Protein AF-A0A7W1A089-F1 (afdb_monomer_lite)

Structure (mmCIF, N/CA/C/O backbone):
data_AF-A0A7W1A089-F1
#
_entry.id   AF-A0A7W1A089-F1
#
loop_
_atom_site.group_PDB
_atom_site.id
_atom_site.type_symbol
_atom_site.label_atom_id
_atom_site.label_alt_id
_atom_site.label_comp_id
_atom_site.label_asym_id
_atom_site.label_entity_id
_atom_site.label_seq_id
_atom_site.pdbx_PDB_ins_code
_atom_site.Cartn_x
_atom_site.Cartn_y
_atom_site.Cartn_z
_atom_site.occupancy
_atom_site.B_iso_or_equiv
_atom_site.auth_seq_id
_atom_site.auth_comp_id
_atom_site.auth_asym_id
_atom_site.auth_atom_id
_atom_site.pdbx_PDB_model_num
ATOM 1 N N . MET A 1 1 ? 3.065 3.325 -24.960 1.00 77.75 1 MET A N 1
ATOM 2 C CA . MET A 1 1 ? 3.276 2.353 -23.872 1.00 77.75 1 MET A CA 1
ATOM 3 C C . MET A 1 1 ? 4.760 2.278 -23.601 1.00 77.75 1 MET A C 1
ATOM 5 O O . MET A 1 1 ? 5.518 2.164 -24.559 1.00 77.75 1 MET A O 1
ATOM 9 N N . LEU A 1 2 ? 5.165 2.398 -22.342 1.00 81.44 2 LEU A N 1
ATOM 10 C CA . LEU A 1 2 ? 6.562 2.288 -21.945 1.00 81.44 2 LEU A CA 1
ATOM 11 C C . LEU A 1 2 ? 7.062 0.857 -22.198 1.00 81.44 2 LEU A C 1
ATOM 13 O O . LEU A 1 2 ? 6.395 -0.095 -21.775 1.00 81.44 2 LEU A O 1
ATOM 17 N N . PRO A 1 3 ? 8.204 0.683 -22.883 1.00 86.06 3 PRO A N 1
ATOM 18 C CA . PRO A 1 3 ? 8.868 -0.607 -22.934 1.00 86.06 3 PRO A CA 1
ATOM 19 C C . PRO A 1 3 ? 9.377 -0.988 -21.539 1.00 86.06 3 PRO A C 1
ATOM 21 O O . PRO A 1 3 ? 9.636 -0.127 -20.694 1.00 86.06 3 PRO A O 1
ATOM 24 N N . ARG A 1 4 ? 9.524 -2.288 -21.298 1.00 87.56 4 ARG A N 1
ATOM 25 C CA . ARG A 1 4 ? 10.127 -2.830 -20.077 1.00 87.56 4 ARG A CA 1
ATOM 26 C C . ARG A 1 4 ? 11.535 -2.266 -19.888 1.00 87.56 4 ARG A C 1
ATOM 28 O O . ARG A 1 4 ? 12.337 -2.274 -20.825 1.00 87.56 4 ARG A O 1
ATOM 35 N N . ALA A 1 5 ? 11.826 -1.784 -18.681 1.00 86.00 5 ALA A N 1
ATOM 36 C CA . ALA A 1 5 ? 13.074 -1.085 -18.376 1.00 86.00 5 ALA A CA 1
ATOM 37 C C . ALA A 1 5 ? 14.306 -1.947 -18.684 1.00 86.00 5 ALA A C 1
ATOM 39 O O . ALA A 1 5 ? 15.274 -1.461 -19.249 1.00 86.00 5 ALA A O 1
ATOM 40 N N . GLU A 1 6 ? 14.238 -3.246 -18.408 1.00 87.50 6 GLU A N 1
ATOM 41 C CA . GLU A 1 6 ? 15.303 -4.205 -18.686 1.00 87.50 6 GLU A CA 1
ATOM 42 C C . GLU A 1 6 ? 15.625 -4.357 -20.177 1.00 87.50 6 GLU A C 1
ATOM 44 O O . GLU A 1 6 ? 16.780 -4.604 -20.510 1.00 87.50 6 GLU A O 1
ATOM 49 N N . LEU A 1 7 ? 14.648 -4.181 -21.078 1.00 90.81 7 LEU A N 1
ATOM 50 C CA . LEU A 1 7 ? 14.893 -4.232 -22.523 1.00 90.81 7 LEU A CA 1
ATOM 51 C C . LEU A 1 7 ? 15.639 -2.980 -22.987 1.00 90.81 7 LEU A C 1
ATOM 53 O O . LEU A 1 7 ? 16.539 -3.069 -23.819 1.00 90.81 7 LEU A O 1
ATOM 57 N N . ILE A 1 8 ? 15.299 -1.826 -22.407 1.00 88.81 8 ILE A N 1
ATOM 58 C CA . ILE A 1 8 ? 16.003 -0.567 -22.656 1.00 88.81 8 ILE A CA 1
ATOM 59 C C . ILE A 1 8 ? 17.417 -0.624 -22.082 1.00 88.81 8 ILE A C 1
ATOM 61 O O . ILE A 1 8 ? 18.366 -0.412 -22.826 1.00 88.81 8 ILE A O 1
ATOM 65 N N . THR A 1 9 ? 17.581 -1.027 -20.821 1.00 88.56 9 THR A N 1
ATOM 66 C CA . THR A 1 9 ? 18.899 -1.181 -20.190 1.00 88.56 9 THR A CA 1
ATOM 67 C C . THR A 1 9 ? 19.770 -2.213 -20.909 1.00 88.56 9 THR A C 1
ATOM 69 O O . THR A 1 9 ? 20.983 -2.037 -20.992 1.00 88.56 9 THR A O 1
ATOM 72 N N . ALA A 1 10 ? 19.190 -3.293 -21.445 1.00 91.00 10 ALA A N 1
ATOM 73 C CA . ALA A 1 10 ? 19.936 -4.257 -22.250 1.00 91.00 10 ALA A CA 1
ATOM 74 C C . ALA A 1 10 ? 20.460 -3.632 -23.550 1.00 91.00 10 ALA A C 1
ATOM 76 O O . ALA A 1 10 ? 21.609 -3.877 -23.913 1.00 91.00 10 ALA A O 1
ATOM 77 N N . LEU A 1 11 ? 19.647 -2.812 -24.224 1.00 91.50 11 LEU A N 1
ATOM 78 C CA . LEU A 1 11 ? 20.073 -2.088 -25.419 1.00 91.50 11 LEU A CA 1
ATOM 79 C C . LEU A 1 11 ? 21.121 -1.018 -25.092 1.00 91.50 11 LEU A C 1
ATOM 81 O O . LEU A 1 11 ? 22.144 -0.970 -25.764 1.00 91.50 11 LEU A O 1
ATOM 85 N N . GLU A 1 12 ? 20.907 -0.208 -24.053 1.00 89.94 12 GLU A N 1
ATOM 86 C CA . GLU A 1 12 ? 21.868 0.802 -23.584 1.00 89.94 12 GLU A CA 1
ATOM 87 C C . GLU A 1 12 ? 23.221 0.162 -23.271 1.00 89.94 12 GLU A C 1
ATOM 89 O O . GLU A 1 12 ? 24.232 0.570 -23.829 1.00 89.94 12 GLU A O 1
ATOM 94 N N . ARG A 1 13 ? 23.237 -0.921 -22.485 1.00 91.81 13 ARG A N 1
ATOM 95 C CA . ARG A 1 13 ? 24.468 -1.655 -22.162 1.00 91.81 13 ARG A CA 1
ATOM 96 C C . ARG A 1 13 ? 25.141 -2.244 -23.401 1.00 91.81 13 ARG A C 1
ATOM 98 O O . ARG A 1 13 ? 26.366 -2.241 -23.488 1.00 91.81 13 ARG A O 1
ATOM 105 N N . ALA A 1 14 ? 24.363 -2.784 -24.341 1.00 92.69 14 ALA A N 1
ATOM 106 C CA . ALA A 1 14 ? 24.911 -3.316 -25.585 1.00 92.69 14 ALA A CA 1
ATOM 107 C C . ALA A 1 14 ? 25.564 -2.211 -26.426 1.00 92.69 14 ALA A C 1
ATOM 109 O O . ALA A 1 14 ? 26.615 -2.451 -27.008 1.00 92.69 14 ALA A O 1
ATOM 110 N N . LEU A 1 15 ? 24.969 -1.013 -26.455 1.00 90.56 15 LEU A N 1
ATOM 111 C CA . LEU A 1 15 ? 25.503 0.160 -27.146 1.00 90.56 15 LEU A CA 1
ATOM 112 C C . LEU A 1 15 ? 26.731 0.753 -26.436 1.00 90.56 15 LEU A C 1
ATOM 114 O O . LEU A 1 15 ? 27.693 1.101 -27.109 1.00 90.56 15 LEU A O 1
ATOM 118 N N . GLU A 1 16 ? 26.742 0.819 -25.103 1.00 89.81 16 GLU A N 1
ATOM 119 C CA . GLU A 1 16 ? 27.900 1.270 -24.307 1.00 89.81 16 GLU A CA 1
ATOM 120 C C . GLU A 1 16 ? 29.131 0.374 -24.496 1.00 89.81 16 GLU A C 1
ATOM 122 O O . GLU A 1 16 ? 30.262 0.846 -24.413 1.00 89.81 16 GLU A O 1
ATOM 127 N N . ALA A 1 17 ? 28.923 -0.917 -24.766 1.00 90.56 17 ALA A N 1
ATOM 128 C CA . ALA A 1 17 ? 29.993 -1.875 -25.032 1.00 90.56 17 ALA A CA 1
ATOM 129 C C . ALA A 1 17 ? 30.535 -1.816 -26.476 1.00 90.56 17 ALA A C 1
ATOM 131 O O . ALA A 1 17 ? 31.441 -2.580 -26.820 1.00 90.56 17 ALA A O 1
ATOM 132 N N . VAL A 1 18 ? 29.978 -0.961 -27.342 1.00 90.75 18 VAL A N 1
ATOM 133 C CA . VAL A 1 18 ? 30.454 -0.805 -28.720 1.00 90.75 18 VAL A CA 1
ATOM 134 C C . VAL A 1 18 ? 31.737 0.018 -28.732 1.00 90.75 18 VAL A C 1
ATOM 136 O O . VAL A 1 18 ? 31.739 1.208 -28.435 1.00 90.75 18 VAL A O 1
ATOM 139 N N . GLU A 1 19 ? 32.824 -0.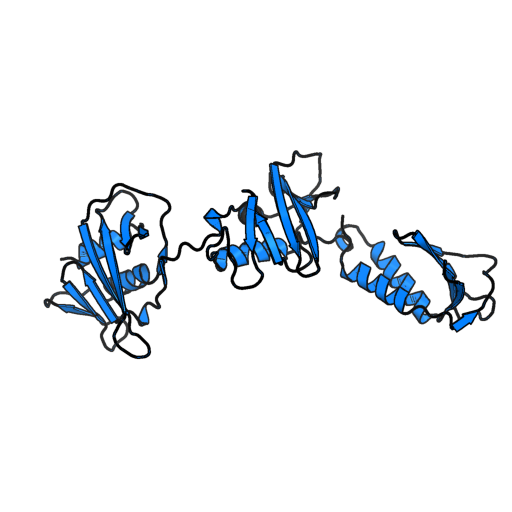613 -29.168 1.00 92.62 19 GLU A N 1
ATOM 140 C CA . GLU A 1 19 ? 34.119 0.032 -29.371 1.00 92.62 19 GLU A CA 1
ATOM 141 C C . GLU A 1 19 ? 34.566 -0.128 -30.827 1.00 92.62 19 GLU A C 1
ATOM 143 O O . GLU A 1 19 ? 34.587 -1.239 -31.370 1.00 92.62 19 GLU A O 1
ATOM 148 N N . ILE A 1 20 ? 34.944 0.987 -31.461 1.00 91.81 20 ILE A N 1
ATOM 149 C CA . ILE A 1 20 ? 35.557 0.967 -32.790 1.00 91.81 20 ILE A CA 1
ATOM 150 C C . ILE A 1 20 ? 36.998 0.473 -32.645 1.00 91.81 20 ILE A C 1
ATOM 152 O O . ILE A 1 20 ? 37.897 1.224 -32.277 1.00 91.81 20 ILE A O 1
ATOM 156 N N . VAL A 1 21 ? 37.227 -0.795 -32.981 1.00 95.12 21 VAL A N 1
ATOM 157 C CA . VAL A 1 21 ? 38.551 -1.435 -32.901 1.00 95.12 21 VAL A CA 1
ATOM 158 C C . VAL A 1 21 ? 39.427 -1.136 -34.122 1.00 95.12 21 VAL A C 1
ATOM 160 O O . VAL A 1 21 ? 40.636 -1.371 -34.105 1.00 95.12 21 VAL A O 1
ATOM 163 N N . ARG A 1 22 ? 38.827 -0.645 -35.215 1.00 92.19 22 ARG A N 1
ATOM 164 C CA . ARG A 1 22 ? 39.535 -0.263 -36.445 1.00 92.19 22 ARG A CA 1
ATOM 165 C C . ARG A 1 22 ? 38.719 0.746 -37.244 1.00 92.19 22 ARG A C 1
ATOM 167 O O . ARG A 1 22 ? 37.547 0.513 -37.492 1.00 92.19 22 ARG A O 1
ATOM 174 N N . LEU A 1 23 ? 39.328 1.826 -37.726 1.00 91.62 23 LEU A N 1
ATOM 175 C CA . LEU A 1 23 ? 38.651 2.746 -38.648 1.00 91.62 23 LEU A CA 1
ATOM 176 C C . LEU A 1 23 ? 38.469 2.091 -40.026 1.00 91.62 23 LEU A C 1
ATOM 178 O O . LEU A 1 23 ? 39.382 1.443 -40.538 1.00 91.62 23 LEU A O 1
ATOM 182 N N . SER A 1 24 ? 37.299 2.266 -40.639 1.00 89.88 24 SER A N 1
ATOM 183 C CA . SER A 1 24 ? 36.993 1.730 -41.970 1.00 89.88 24 SER A CA 1
ATOM 184 C C . SER A 1 24 ? 35.959 2.595 -42.677 1.00 89.88 24 SER A C 1
ATOM 186 O O . SER A 1 24 ? 35.070 3.159 -42.046 1.00 89.88 24 SER A O 1
ATOM 188 N N . ARG A 1 25 ? 36.044 2.643 -44.010 1.00 85.94 25 ARG A N 1
ATOM 189 C CA . ARG A 1 25 ? 34.999 3.231 -44.858 1.00 85.94 25 ARG A CA 1
ATOM 190 C C . ARG A 1 25 ? 33.715 2.389 -44.797 1.00 85.94 25 ARG A C 1
ATOM 192 O O . ARG A 1 25 ? 33.819 1.191 -44.505 1.00 85.94 25 ARG A O 1
ATOM 199 N N . PRO A 1 26 ? 32.546 2.991 -45.086 1.00 81.31 26 PRO A N 1
ATOM 200 C CA . PRO A 1 26 ? 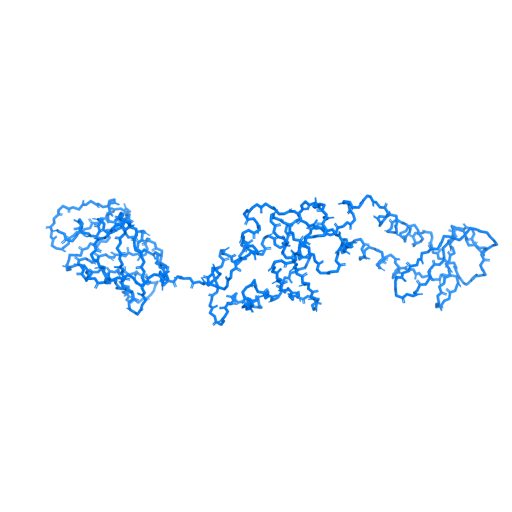31.285 2.266 -45.174 1.00 81.31 26 PRO A CA 1
ATOM 201 C C . PRO A 1 26 ? 31.337 1.133 -46.209 1.00 81.31 26 PRO A C 1
ATOM 203 O O . PRO A 1 26 ? 31.986 1.292 -47.251 1.00 81.31 26 PRO A O 1
ATOM 206 N N . PRO A 1 27 ? 30.676 -0.007 -45.938 1.00 82.19 27 PRO A N 1
ATOM 207 C CA . PRO A 1 27 ? 30.503 -1.061 -46.924 1.00 82.19 27 PRO A CA 1
ATOM 208 C C . PRO A 1 27 ? 29.609 -0.582 -48.082 1.00 82.19 27 PRO A C 1
ATOM 210 O O . PRO A 1 27 ? 28.757 0.284 -47.878 1.00 82.19 27 PRO A O 1
ATOM 213 N N . PRO A 1 28 ? 29.807 -1.123 -49.299 1.00 71.69 28 PRO A N 1
ATOM 214 C CA . PRO A 1 28 ? 29.035 -0.727 -50.474 1.00 71.69 28 PRO A CA 1
ATOM 215 C C . PRO A 1 28 ? 27.556 -1.136 -50.398 1.00 71.69 28 PRO A C 1
ATOM 217 O O . PRO A 1 28 ? 26.735 -0.405 -50.935 1.00 71.69 28 PRO A O 1
ATOM 220 N N . ASP A 1 29 ? 27.219 -2.226 -49.693 1.00 68.94 29 ASP A N 1
ATOM 221 C CA . ASP A 1 29 ? 25.854 -2.750 -49.547 1.00 68.94 29 ASP A CA 1
ATOM 222 C C . ASP A 1 29 ? 25.627 -3.362 -48.141 1.00 68.94 29 ASP A C 1
ATOM 224 O O . ASP A 1 29 ? 26.582 -3.775 -47.480 1.00 68.94 29 ASP A O 1
ATOM 228 N N . ASP A 1 30 ? 24.356 -3.428 -47.713 1.00 61.94 30 ASP A N 1
ATOM 229 C CA . ASP A 1 30 ? 23.816 -3.949 -46.434 1.00 61.94 30 ASP A CA 1
ATOM 230 C C . ASP A 1 30 ? 24.078 -3.132 -45.154 1.00 61.94 30 ASP A C 1
ATOM 232 O O . ASP A 1 30 ? 24.971 -3.412 -44.354 1.00 61.94 30 ASP A O 1
ATOM 236 N N . VAL A 1 31 ? 23.192 -2.162 -44.890 1.00 63.41 31 VAL A N 1
ATOM 237 C CA . VAL A 1 31 ? 23.183 -1.387 -43.642 1.00 63.41 31 VAL A CA 1
ATOM 238 C C . VAL A 1 31 ? 21.815 -1.474 -42.965 1.00 63.41 31 VAL A C 1
ATOM 240 O O . VAL A 1 31 ? 20.840 -0.864 -43.406 1.00 63.41 31 VAL A O 1
ATOM 243 N N . ALA A 1 32 ? 21.745 -2.187 -41.843 1.00 65.69 32 ALA A N 1
ATOM 244 C CA . ALA A 1 32 ? 20.618 -2.106 -40.927 1.00 65.69 32 ALA A CA 1
ATOM 245 C C . ALA A 1 32 ? 20.676 -0.767 -40.176 1.00 65.69 32 ALA A C 1
ATOM 247 O O . ALA A 1 32 ? 21.677 -0.438 -39.539 1.00 65.69 32 ALA A O 1
ATOM 248 N N . ALA A 1 33 ? 19.605 0.021 -40.248 1.00 67.44 33 ALA A N 1
ATOM 249 C CA . ALA A 1 33 ? 19.503 1.281 -39.521 1.00 67.44 33 ALA A CA 1
ATOM 250 C C . ALA A 1 33 ? 18.766 1.075 -38.192 1.00 67.44 33 ALA A C 1
ATOM 252 O O . ALA A 1 33 ? 17.588 0.718 -38.171 1.00 67.44 33 ALA A O 1
ATOM 253 N N . LEU A 1 34 ? 19.447 1.365 -37.087 1.00 64.19 34 LEU A N 1
ATOM 254 C CA . LEU A 1 34 ? 18.846 1.531 -35.773 1.00 64.19 34 LEU A CA 1
ATOM 255 C C . LEU A 1 34 ? 18.748 3.029 -35.479 1.00 64.19 34 LEU A C 1
ATOM 257 O O . LEU A 1 34 ? 19.747 3.747 -35.427 1.00 64.19 34 LEU A O 1
ATOM 261 N N . ARG A 1 35 ? 17.526 3.521 -35.280 1.00 64.25 35 ARG A N 1
ATOM 262 C CA . ARG A 1 35 ? 17.290 4.912 -34.891 1.00 64.25 35 ARG A CA 1
ATOM 263 C C . ARG A 1 35 ? 16.883 4.965 -33.429 1.00 64.25 35 ARG A C 1
ATOM 265 O O . ARG A 1 35 ? 15.839 4.427 -33.071 1.00 64.25 35 ARG A O 1
ATOM 272 N N . VAL A 1 36 ? 17.675 5.654 -32.614 1.00 61.34 36 VAL A N 1
ATOM 273 C CA . VAL A 1 36 ? 17.341 5.925 -31.213 1.00 61.34 36 VAL A CA 1
ATOM 274 C C . VAL A 1 36 ? 16.692 7.308 -31.136 1.00 61.34 36 VAL A C 1
ATOM 276 O O . VAL A 1 36 ? 17.114 8.256 -31.801 1.00 61.34 36 VAL A O 1
ATOM 279 N N . THR A 1 37 ? 15.619 7.439 -30.359 1.00 49.06 37 THR A N 1
ATOM 280 C CA . THR A 1 37 ? 14.743 8.627 -30.299 1.00 49.06 37 THR A CA 1
ATOM 281 C C . THR A 1 37 ? 15.448 9.914 -29.850 1.00 49.06 37 THR A C 1
ATOM 283 O O . THR A 1 37 ? 14.905 10.994 -30.057 1.00 49.06 37 THR A O 1
ATOM 286 N N . ALA A 1 38 ? 16.675 9.823 -29.325 1.00 52.84 38 ALA A N 1
ATOM 287 C CA . ALA A 1 38 ? 17.544 10.957 -29.000 1.00 52.84 38 ALA A CA 1
ATOM 288 C C . ALA A 1 38 ? 18.311 11.539 -30.211 1.00 52.84 38 ALA A C 1
ATOM 290 O O . ALA A 1 38 ? 19.143 12.422 -30.046 1.00 52.84 38 ALA A O 1
ATOM 291 N N . GLY A 1 39 ? 18.045 11.062 -31.433 1.00 56.19 39 GLY A N 1
ATOM 292 C CA . GLY A 1 39 ? 18.646 11.592 -32.663 1.00 56.19 39 GLY A CA 1
ATOM 293 C C . GLY A 1 39 ? 19.900 10.851 -33.126 1.00 56.19 39 GLY A C 1
ATOM 294 O O . GLY A 1 39 ? 20.241 10.957 -34.305 1.00 56.19 39 GLY A O 1
ATOM 295 N N . ALA A 1 40 ? 20.505 10.035 -32.259 1.00 65.50 40 ALA A N 1
ATOM 296 C CA . ALA A 1 40 ? 21.582 9.128 -32.631 1.00 65.50 40 ALA A CA 1
ATOM 297 C C . ALA A 1 40 ? 21.074 8.096 -33.653 1.00 65.50 40 ALA A C 1
ATOM 299 O O . ALA A 1 40 ? 20.101 7.361 -33.422 1.00 65.50 40 ALA A O 1
ATOM 300 N N . LYS A 1 41 ? 21.723 8.072 -34.817 1.00 74.69 41 LYS A N 1
ATOM 301 C CA . LYS A 1 41 ? 21.502 7.074 -35.862 1.00 74.69 41 LYS A CA 1
ATOM 302 C C . LYS A 1 41 ? 22.685 6.131 -35.845 1.00 74.69 41 LYS A C 1
ATOM 304 O O . LYS A 1 41 ? 23.805 6.559 -36.101 1.00 74.69 41 LYS A O 1
ATOM 309 N N . LEU A 1 42 ? 22.410 4.869 -35.554 1.00 80.94 42 LEU A N 1
ATOM 310 C CA . LEU A 1 42 ? 23.394 3.813 -35.650 1.00 80.94 42 LEU A CA 1
ATOM 311 C C . LEU A 1 42 ? 23.113 3.017 -36.920 1.00 80.94 42 LEU A C 1
ATOM 313 O O . LEU A 1 42 ? 22.018 2.495 -37.129 1.00 80.94 42 LEU A O 1
ATOM 317 N N . HIS A 1 43 ? 24.111 2.942 -37.775 1.00 86.88 43 HIS A N 1
ATOM 318 C CA . HIS A 1 43 ? 24.092 2.170 -39.001 1.00 86.88 43 HIS A CA 1
ATOM 319 C C . HIS A 1 43 ? 24.993 0.962 -38.793 1.00 86.88 43 HIS A C 1
ATOM 321 O O . HIS A 1 43 ? 26.148 1.123 -38.425 1.00 86.88 43 HIS A O 1
ATOM 327 N N . LEU A 1 44 ? 24.464 -0.241 -38.977 1.00 88.00 44 LEU A N 1
ATOM 328 C CA . LEU A 1 44 ? 25.163 -1.485 -38.684 1.00 88.00 44 LEU A CA 1
ATOM 329 C C . LEU A 1 44 ? 25.220 -2.361 -39.929 1.00 88.00 44 LEU A C 1
ATOM 331 O O . LEU A 1 44 ? 24.202 -2.565 -40.585 1.00 88.00 44 LEU A O 1
ATOM 335 N N . ALA A 1 45 ? 26.385 -2.933 -40.210 1.00 88.88 45 ALA A N 1
ATOM 336 C CA . ALA A 1 45 ? 26.563 -3.933 -41.256 1.00 88.88 45 ALA A CA 1
ATOM 337 C C . ALA A 1 45 ? 27.260 -5.171 -40.690 1.00 88.88 45 ALA A C 1
ATOM 339 O O . ALA A 1 45 ? 28.147 -5.074 -39.839 1.00 88.88 45 ALA A O 1
ATOM 340 N N . THR A 1 46 ? 26.876 -6.352 -41.173 1.00 88.94 46 THR A N 1
ATOM 341 C CA . THR A 1 46 ? 27.369 -7.637 -40.650 1.00 88.94 46 THR A CA 1
ATOM 342 C C . THR A 1 46 ? 28.857 -7.879 -40.896 1.00 88.94 46 THR A C 1
ATOM 344 O O . THR A 1 46 ? 29.439 -8.741 -40.241 1.00 88.94 46 THR A O 1
ATOM 347 N N . THR A 1 47 ? 29.461 -7.154 -41.837 1.00 89.81 47 THR A N 1
ATOM 348 C CA . THR A 1 47 ? 30.850 -7.336 -42.276 1.00 89.81 47 THR A CA 1
ATOM 349 C C . THR A 1 47 ? 31.553 -5.996 -42.427 1.00 89.81 47 THR A C 1
ATOM 351 O O . THR A 1 47 ? 31.003 -5.078 -43.039 1.00 89.81 47 THR A O 1
ATOM 354 N N . CYS A 1 48 ? 32.786 -5.893 -41.927 1.00 91.75 48 CYS A N 1
ATOM 355 C CA . CYS A 1 48 ? 33.624 -4.720 -42.129 1.00 91.75 48 CYS A CA 1
ATOM 356 C C . CYS A 1 48 ? 34.482 -4.834 -43.401 1.00 91.75 48 CYS A C 1
ATOM 358 O O . CYS A 1 48 ? 35.167 -5.842 -43.572 1.00 91.75 48 CYS A O 1
ATOM 360 N N . PRO A 1 49 ? 34.541 -3.803 -44.271 1.00 89.38 49 PRO A N 1
ATOM 361 C CA . PRO A 1 49 ? 35.358 -3.851 -45.490 1.00 89.38 49 PRO A CA 1
ATOM 362 C C . PRO A 1 49 ? 36.851 -4.092 -45.241 1.00 89.38 49 PRO A C 1
ATOM 364 O O . PRO A 1 49 ? 37.510 -4.768 -46.025 1.00 89.38 49 PRO A O 1
ATOM 367 N N . ALA A 1 50 ? 37.385 -3.541 -44.148 1.00 85.75 50 ALA A N 1
ATOM 368 C CA . ALA A 1 50 ? 38.790 -3.697 -43.776 1.00 85.75 50 ALA A CA 1
ATOM 369 C C . ALA A 1 50 ? 39.101 -5.039 -43.085 1.00 85.75 50 ALA A C 1
ATOM 371 O O . ALA A 1 50 ? 40.275 -5.366 -42.909 1.00 85.75 50 ALA A O 1
ATOM 372 N N . ASP A 1 51 ? 38.079 -5.776 -42.636 1.00 91.00 51 ASP A N 1
ATOM 373 C CA . ASP A 1 51 ? 38.220 -7.066 -41.958 1.00 91.00 51 ASP A CA 1
ATOM 374 C C . ASP A 1 51 ? 36.879 -7.827 -41.933 1.00 91.00 51 ASP A C 1
ATOM 376 O O . ASP A 1 51 ? 36.002 -7.496 -41.128 1.00 91.00 51 ASP A O 1
ATOM 380 N N . PRO A 1 52 ? 36.697 -8.862 -42.771 1.00 89.00 52 PRO A N 1
ATOM 381 C CA . PRO A 1 52 ? 35.445 -9.616 -42.825 1.00 89.00 52 PRO A CA 1
ATOM 382 C C . PRO A 1 52 ? 35.087 -10.357 -41.528 1.00 89.00 52 PRO A C 1
ATOM 384 O O . PRO A 1 52 ? 33.954 -10.813 -41.390 1.00 89.00 52 PRO A O 1
ATOM 387 N N . THR A 1 53 ? 36.026 -10.500 -40.583 1.00 92.75 53 THR A N 1
ATOM 388 C CA . THR A 1 53 ? 35.758 -11.111 -39.268 1.00 92.75 53 THR A CA 1
ATOM 389 C C . THR A 1 53 ? 35.106 -10.139 -38.279 1.00 92.75 53 THR A C 1
ATOM 391 O O . THR A 1 53 ? 34.567 -10.559 -37.252 1.00 92.75 53 THR A O 1
ATOM 394 N N . LEU A 1 54 ? 35.129 -8.841 -38.591 1.00 95.00 54 LEU A N 1
ATOM 395 C CA . LEU A 1 54 ? 34.518 -7.770 -37.815 1.00 95.00 54 LEU A CA 1
ATOM 396 C C . LEU A 1 54 ? 33.196 -7.333 -38.454 1.00 95.00 54 LEU A C 1
ATOM 398 O O . LEU A 1 54 ? 32.957 -7.541 -39.643 1.00 95.00 54 LEU A O 1
ATOM 402 N N . ALA A 1 55 ? 32.348 -6.684 -37.666 1.00 93.75 55 ALA A N 1
ATOM 403 C CA . ALA A 1 55 ? 31.170 -5.981 -38.164 1.00 93.75 55 ALA A CA 1
ATOM 404 C C . ALA A 1 55 ? 31.500 -4.498 -38.363 1.00 93.75 55 ALA A C 1
ATOM 406 O O . ALA A 1 55 ? 32.512 -4.021 -37.854 1.00 93.75 55 ALA A O 1
ATOM 407 N N . TRP A 1 56 ? 30.670 -3.760 -39.093 1.00 93.69 56 TRP A N 1
ATOM 408 C CA . TRP A 1 56 ? 30.858 -2.322 -39.294 1.00 93.69 56 TRP A CA 1
ATOM 409 C C . TRP A 1 56 ? 29.748 -1.516 -38.626 1.00 93.69 56 TRP A C 1
ATOM 411 O O . TRP A 1 56 ? 28.591 -1.943 -38.596 1.00 93.69 56 TRP A O 1
ATOM 421 N N . VAL A 1 57 ? 30.118 -0.351 -38.099 1.00 92.25 57 VAL A N 1
ATOM 422 C CA . VAL A 1 57 ? 29.217 0.630 -37.507 1.00 92.25 57 VAL A CA 1
ATOM 423 C C . VAL A 1 57 ? 29.482 2.014 -38.096 1.00 92.25 57 VAL A C 1
ATOM 425 O O . VAL A 1 57 ? 30.638 2.397 -38.283 1.00 92.25 57 VAL A O 1
ATOM 428 N N . ALA A 1 58 ? 28.417 2.773 -38.330 1.00 89.62 58 ALA A N 1
ATOM 4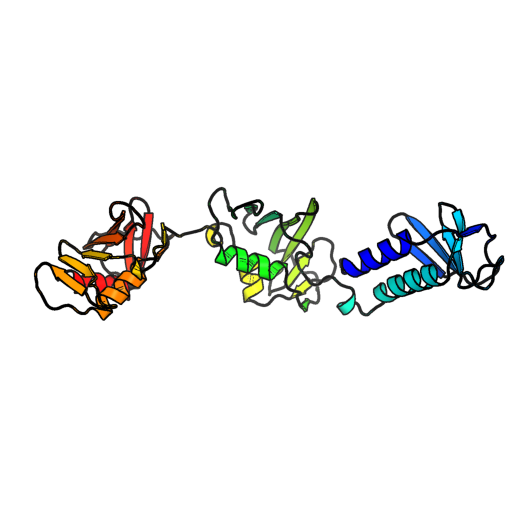29 C CA . ALA A 1 58 ? 28.462 4.221 -38.472 1.00 89.62 58 ALA A CA 1
ATOM 430 C C . ALA A 1 58 ? 27.571 4.884 -37.434 1.00 89.62 58 ALA A C 1
ATOM 432 O O . ALA A 1 58 ? 26.474 4.407 -37.119 1.00 89.62 58 ALA A O 1
ATOM 433 N N . SER A 1 59 ? 28.062 6.001 -36.923 1.00 86.25 59 SER A N 1
ATOM 434 C CA . SER A 1 59 ? 27.407 6.812 -35.909 1.00 86.25 59 SER A CA 1
ATOM 435 C C . SER A 1 59 ? 27.719 8.286 -36.147 1.00 86.25 59 SER A C 1
ATOM 437 O O . SER A 1 59 ? 28.507 8.649 -37.014 1.00 86.25 59 SER A O 1
ATOM 439 N N . ASP A 1 60 ? 27.112 9.159 -35.360 1.00 82.25 60 ASP A N 1
ATOM 440 C CA . ASP A 1 60 ? 27.423 10.587 -35.352 1.00 82.25 60 ASP A CA 1
ATOM 441 C C . ASP A 1 60 ? 28.819 10.913 -34.794 1.00 82.25 60 ASP A C 1
ATOM 443 O O . ASP A 1 60 ? 29.366 11.971 -35.107 1.00 82.25 60 ASP A O 1
ATOM 447 N N . ILE A 1 61 ? 29.411 10.011 -34.006 1.00 81.25 61 ILE A N 1
ATOM 448 C CA . ILE A 1 61 ? 30.746 10.175 -33.409 1.00 81.25 61 ILE A CA 1
ATOM 449 C C . ILE A 1 61 ? 31.873 9.526 -34.227 1.00 81.25 61 ILE A C 1
ATOM 451 O O . ILE A 1 61 ? 33.047 9.781 -33.954 1.00 81.25 61 ILE A O 1
ATOM 455 N N . GLY A 1 62 ? 31.542 8.713 -35.234 1.00 86.56 62 GLY A N 1
ATOM 456 C CA . GLY A 1 62 ? 32.513 8.095 -36.134 1.00 86.56 62 GLY A CA 1
ATOM 457 C C . GLY A 1 62 ? 32.079 6.747 -36.707 1.00 86.56 62 GLY A C 1
ATOM 458 O O . GLY A 1 62 ? 31.114 6.126 -36.249 1.00 86.56 62 GLY A O 1
ATOM 459 N N . ASP A 1 63 ? 32.861 6.293 -37.688 1.00 90.88 63 ASP A N 1
ATOM 460 C CA . ASP A 1 63 ? 32.611 5.079 -38.461 1.00 90.88 63 ASP A CA 1
ATOM 461 C C . ASP A 1 63 ? 33.798 4.116 -38.355 1.00 90.88 63 ASP A C 1
ATOM 463 O O . ASP A 1 63 ? 34.967 4.519 -38.410 1.00 90.88 63 ASP A O 1
ATOM 467 N N . GLY A 1 64 ? 33.520 2.819 -38.263 1.00 93.25 64 GLY A N 1
ATOM 468 C CA . GLY A 1 64 ? 34.574 1.815 -38.262 1.00 93.25 64 GLY A CA 1
ATOM 469 C C . GLY A 1 64 ? 34.104 0.393 -37.998 1.00 93.25 64 GLY A C 1
ATOM 470 O O . GLY A 1 64 ? 32.916 0.089 -37.974 1.00 93.25 64 GLY A O 1
ATOM 471 N N . CYS A 1 65 ? 35.066 -0.506 -37.844 1.00 94.81 65 CYS A N 1
ATOM 472 C CA . CYS A 1 65 ? 34.838 -1.892 -37.494 1.00 94.81 65 CYS A CA 1
ATOM 473 C C . CYS A 1 65 ? 34.672 -2.060 -35.981 1.00 94.81 65 CYS A C 1
ATOM 475 O O . CYS A 1 65 ? 35.435 -1.493 -35.196 1.00 94.81 65 CYS A O 1
ATOM 477 N N . ILE A 1 66 ? 33.745 -2.927 -35.596 1.00 95.50 66 ILE A N 1
ATOM 478 C CA . ILE A 1 66 ? 33.477 -3.357 -34.224 1.00 95.50 66 ILE A CA 1
ATOM 479 C C . ILE A 1 66 ? 33.591 -4.877 -34.140 1.00 95.50 66 ILE A C 1
ATOM 481 O O . ILE A 1 66 ? 33.504 -5.588 -35.147 1.00 95.50 66 ILE A O 1
ATOM 485 N N . THR A 1 67 ? 33.774 -5.402 -32.933 1.00 96.38 67 THR A N 1
ATOM 486 C CA . THR A 1 67 ? 33.822 -6.855 -32.743 1.00 96.38 67 THR A CA 1
ATOM 487 C C . THR A 1 67 ? 32.484 -7.503 -33.102 1.00 96.38 67 THR A C 1
ATOM 489 O O . THR A 1 67 ? 31.413 -6.914 -32.928 1.00 96.38 67 THR A O 1
ATOM 492 N N . ARG A 1 68 ? 32.529 -8.756 -33.572 1.00 93.56 68 ARG A N 1
ATOM 493 C CA . ARG A 1 68 ? 31.309 -9.505 -33.894 1.00 93.56 68 ARG A CA 1
ATOM 494 C C . ARG A 1 68 ? 30.405 -9.695 -32.674 1.00 93.56 68 ARG A C 1
ATOM 496 O O . ARG A 1 68 ? 29.193 -9.566 -32.790 1.00 93.56 68 ARG A O 1
ATOM 503 N N . ALA A 1 69 ? 31.002 -9.906 -31.502 1.00 94.31 69 ALA A N 1
ATOM 504 C CA . ALA A 1 69 ? 30.273 -10.023 -30.244 1.00 94.31 69 ALA A CA 1
ATOM 505 C C . ALA A 1 69 ? 29.480 -8.748 -29.900 1.00 94.31 69 ALA A C 1
ATOM 507 O O . ALA A 1 69 ? 28.320 -8.852 -29.506 1.00 94.31 69 ALA A O 1
ATOM 508 N N . ALA A 1 70 ? 30.065 -7.557 -30.090 1.00 94.12 70 ALA A N 1
ATOM 509 C CA . ALA A 1 70 ? 29.363 -6.290 -29.866 1.00 94.12 70 ALA A CA 1
ATOM 510 C C . ALA A 1 70 ? 28.191 -6.111 -30.847 1.00 94.12 70 ALA A C 1
ATOM 512 O O . ALA A 1 70 ? 27.087 -5.758 -30.435 1.00 94.12 70 ALA A O 1
ATOM 513 N N . PHE A 1 71 ? 28.399 -6.428 -32.130 1.00 93.00 71 PHE A N 1
ATOM 514 C CA . PHE A 1 71 ? 27.329 -6.413 -33.131 1.00 93.00 71 PHE A CA 1
ATOM 515 C C . PHE A 1 71 ? 26.181 -7.359 -32.759 1.00 93.00 71 PHE A C 1
ATOM 517 O O . PHE A 1 71 ? 25.026 -6.936 -32.706 1.00 93.00 71 PHE A O 1
ATOM 524 N N . ASP A 1 72 ? 26.488 -8.625 -32.460 1.00 93.31 72 ASP A N 1
ATOM 525 C CA . ASP A 1 72 ? 25.474 -9.628 -32.132 1.00 93.31 72 ASP A CA 1
ATOM 526 C C . ASP A 1 72 ? 24.700 -9.238 -30.854 1.00 93.31 72 ASP A C 1
ATOM 528 O O . ASP A 1 72 ? 23.484 -9.431 -30.797 1.00 93.31 72 ASP A O 1
ATOM 532 N N . ALA A 1 73 ? 25.360 -8.618 -29.865 1.00 93.88 73 ALA A N 1
ATOM 533 C CA . ALA A 1 73 ? 24.714 -8.101 -28.656 1.00 93.88 73 ALA A CA 1
ATOM 534 C C . ALA A 1 73 ? 23.718 -6.963 -28.952 1.00 93.88 73 ALA A C 1
ATOM 536 O O . ALA A 1 73 ? 22.586 -6.999 -28.461 1.00 93.88 73 ALA A O 1
ATOM 537 N N . VAL A 1 74 ? 24.097 -5.985 -29.787 1.00 91.94 74 VAL A N 1
ATOM 538 C CA . VAL A 1 74 ? 23.202 -4.883 -30.188 1.00 91.94 74 VAL A CA 1
ATOM 539 C C . VAL A 1 74 ? 22.011 -5.411 -30.988 1.00 91.94 74 VAL A C 1
ATOM 541 O O . VAL A 1 74 ? 20.869 -5.043 -30.706 1.00 91.94 74 VAL A O 1
ATOM 544 N N . ILE A 1 75 ? 22.242 -6.314 -31.947 1.00 91.25 75 ILE A N 1
ATOM 545 C CA . ILE A 1 75 ? 21.167 -6.923 -32.744 1.00 91.25 75 ILE A CA 1
ATOM 546 C C . ILE A 1 75 ? 20.224 -7.748 -31.865 1.00 91.25 75 ILE A C 1
ATOM 548 O O . ILE A 1 75 ? 19.007 -7.649 -32.025 1.00 91.25 75 ILE A O 1
ATOM 552 N N . ALA A 1 76 ? 20.748 -8.532 -30.920 1.00 91.88 76 ALA A N 1
ATOM 553 C CA . ALA A 1 76 ? 19.925 -9.303 -29.992 1.00 91.88 76 ALA A CA 1
ATOM 554 C C . ALA A 1 76 ? 19.035 -8.393 -29.128 1.00 91.88 76 ALA A C 1
ATOM 556 O O . ALA A 1 76 ? 17.832 -8.643 -29.020 1.00 91.88 76 ALA A O 1
ATOM 557 N N . ALA A 1 77 ? 19.589 -7.309 -28.574 1.00 91.62 77 ALA A N 1
ATOM 558 C CA . ALA A 1 77 ? 18.830 -6.340 -27.784 1.00 91.62 77 ALA A CA 1
ATOM 559 C C . ALA A 1 77 ? 17.768 -5.606 -28.625 1.00 91.62 77 ALA A C 1
ATOM 561 O O . ALA A 1 77 ? 16.615 -5.488 -28.208 1.00 91.62 77 ALA A O 1
ATOM 562 N N . ALA A 1 78 ? 18.112 -5.182 -29.846 1.00 89.25 78 ALA A N 1
ATOM 563 C CA . ALA A 1 78 ? 17.168 -4.545 -30.764 1.00 89.25 78 ALA A CA 1
ATOM 564 C C . ALA A 1 78 ? 16.041 -5.500 -31.196 1.00 89.25 78 ALA A C 1
ATOM 566 O O . ALA A 1 78 ? 14.880 -5.099 -31.264 1.00 89.25 78 ALA A O 1
ATOM 567 N N . LYS A 1 79 ? 16.356 -6.777 -31.443 1.00 89.75 79 LYS A N 1
ATOM 568 C CA . LYS A 1 79 ? 15.365 -7.806 -31.786 1.00 89.75 79 LYS A CA 1
ATOM 569 C C . LYS A 1 79 ? 14.409 -8.088 -30.626 1.00 89.75 79 LYS A C 1
ATOM 571 O O . LYS A 1 79 ? 13.227 -8.315 -30.869 1.00 89.75 79 LYS A O 1
ATOM 576 N N . ALA A 1 80 ? 14.876 -8.023 -29.379 1.00 89.94 80 ALA A N 1
ATOM 577 C CA . ALA A 1 80 ? 14.010 -8.181 -28.210 1.00 89.94 80 ALA A CA 1
ATOM 578 C C . ALA A 1 80 ? 12.919 -7.094 -28.132 1.00 89.94 80 ALA A C 1
ATOM 580 O O . ALA A 1 80 ? 11.814 -7.370 -27.676 1.00 89.94 80 ALA A O 1
ATOM 581 N N . LEU A 1 81 ? 13.180 -5.888 -28.650 1.00 88.75 81 LEU A N 1
ATOM 582 C CA . LEU A 1 81 ? 12.186 -4.809 -28.755 1.00 88.75 81 LEU A CA 1
ATOM 583 C C . LEU A 1 81 ? 11.180 -5.000 -29.905 1.00 88.75 81 LEU A C 1
ATOM 585 O O . LEU A 1 81 ? 10.203 -4.260 -29.984 1.00 88.75 81 LEU A O 1
ATOM 589 N N . GLN A 1 82 ? 11.400 -5.982 -30.784 1.00 88.12 82 GLN A N 1
ATOM 590 C CA . GLN A 1 82 ? 10.483 -6.356 -31.869 1.00 88.12 82 GLN A CA 1
ATOM 591 C C . GLN A 1 82 ? 9.589 -7.551 -31.502 1.00 88.12 82 GLN A C 1
ATOM 593 O O . GLN A 1 82 ? 8.803 -8.009 -32.333 1.00 88.12 82 GLN A O 1
ATOM 598 N N . ALA A 1 83 ? 9.712 -8.078 -30.279 1.00 89.12 83 ALA A N 1
ATOM 599 C CA . ALA A 1 83 ? 8.841 -9.132 -29.776 1.00 89.12 83 ALA A CA 1
ATOM 600 C C . ALA A 1 83 ? 7.372 -8.653 -29.689 1.00 89.12 83 ALA A C 1
ATOM 602 O O . ALA A 1 83 ? 7.105 -7.446 -29.749 1.00 89.12 83 ALA A O 1
ATOM 603 N N . PRO A 1 84 ? 6.393 -9.572 -29.558 1.00 88.81 84 PRO A N 1
ATOM 604 C CA . PRO A 1 84 ? 4.991 -9.203 -29.407 1.00 88.81 84 PRO A CA 1
ATOM 605 C C . PRO A 1 84 ? 4.778 -8.140 -28.326 1.00 88.81 84 PRO A C 1
ATOM 607 O O . PRO A 1 84 ? 5.415 -8.150 -27.275 1.00 88.81 84 PRO A O 1
ATOM 610 N N . VAL A 1 85 ? 3.824 -7.239 -28.566 1.00 83.44 85 VAL A N 1
ATOM 611 C CA . VAL A 1 85 ? 3.524 -6.084 -27.702 1.00 83.44 85 VAL A CA 1
ATOM 612 C C . VAL A 1 85 ? 3.354 -6.475 -26.222 1.00 83.44 85 VAL A C 1
ATOM 614 O O . VAL A 1 85 ? 3.829 -5.777 -25.328 1.00 83.44 85 VAL A O 1
ATOM 617 N N . SER A 1 86 ? 2.738 -7.625 -25.949 1.00 84.12 86 SER A N 1
ATOM 618 C CA . SER A 1 86 ? 2.551 -8.173 -24.599 1.00 84.12 86 SER A CA 1
ATOM 619 C C . SER A 1 86 ? 3.846 -8.526 -23.857 1.00 84.12 86 SER A C 1
ATOM 621 O O . SER A 1 86 ? 3.834 -8.608 -22.629 1.00 84.12 86 SER A O 1
ATOM 623 N N . GLU A 1 87 ? 4.940 -8.752 -24.581 1.00 86.00 87 GLU A N 1
ATOM 624 C CA . GLU A 1 87 ? 6.247 -9.142 -24.042 1.00 86.00 87 GLU A CA 1
ATOM 625 C C . GLU A 1 87 ? 7.165 -7.939 -23.813 1.00 86.00 87 GLU A C 1
ATOM 627 O O . GLU A 1 87 ? 7.985 -7.962 -22.891 1.00 86.00 87 GLU A O 1
ATOM 632 N N . ILE A 1 88 ? 6.990 -6.882 -24.613 1.00 90.19 88 ILE A N 1
ATOM 633 C CA . ILE A 1 88 ? 7.829 -5.677 -24.579 1.00 90.19 88 ILE A CA 1
ATOM 634 C C . ILE A 1 88 ? 7.272 -4.572 -23.684 1.00 90.19 88 ILE A C 1
ATOM 636 O O . ILE A 1 88 ? 8.040 -3.742 -23.207 1.00 90.19 88 ILE A O 1
ATOM 640 N N . ILE A 1 89 ? 5.958 -4.535 -23.453 1.00 90.50 89 ILE A N 1
ATOM 641 C CA . ILE A 1 89 ? 5.317 -3.483 -22.662 1.00 90.50 89 ILE A CA 1
ATOM 642 C C . ILE A 1 89 ? 5.553 -3.692 -21.166 1.00 90.50 89 ILE A C 1
ATOM 644 O O . ILE A 1 89 ? 5.354 -4.780 -20.624 1.00 90.50 89 ILE A O 1
ATOM 648 N N . GLU A 1 90 ? 5.874 -2.602 -20.472 1.00 92.94 90 GLU A N 1
ATOM 649 C CA . GLU A 1 90 ? 5.811 -2.538 -19.019 1.00 92.94 90 GLU A CA 1
ATOM 650 C C . GLU A 1 90 ? 4.350 -2.555 -18.551 1.00 92.94 90 GLU A C 1
ATOM 652 O O . GLU A 1 90 ? 3.604 -1.601 -18.790 1.00 92.94 90 GLU A O 1
ATOM 657 N N . ARG A 1 91 ? 3.948 -3.634 -17.874 1.00 94.25 91 ARG A N 1
ATOM 658 C CA . ARG A 1 91 ? 2.570 -3.857 -17.407 1.00 94.25 91 ARG A CA 1
ATOM 659 C C . ARG A 1 91 ? 2.346 -3.469 -15.946 1.00 94.25 91 ARG A C 1
ATOM 661 O O . ARG A 1 91 ? 1.217 -3.554 -15.472 1.00 94.25 91 ARG A O 1
ATOM 668 N N . ARG A 1 92 ? 3.390 -3.057 -15.227 1.00 95.31 92 ARG A N 1
ATOM 669 C CA . ARG A 1 92 ? 3.275 -2.466 -13.890 1.00 95.31 92 ARG A CA 1
ATOM 670 C C . ARG A 1 92 ? 2.837 -1.012 -14.006 1.00 95.31 92 ARG A C 1
ATOM 672 O O . ARG A 1 92 ? 3.297 -0.281 -14.888 1.00 95.31 92 ARG A O 1
ATOM 679 N N . LEU A 1 93 ? 1.981 -0.579 -13.083 1.00 95.31 93 LEU A N 1
ATOM 680 C CA . LEU A 1 93 ? 1.550 0.819 -13.009 1.00 95.31 93 LEU A CA 1
ATOM 681 C C . LEU A 1 93 ? 2.724 1.729 -12.627 1.00 95.31 93 LEU A C 1
ATOM 683 O O . LEU A 1 93 ? 2.903 2.785 -13.230 1.00 95.31 93 LEU A O 1
ATOM 687 N N . ALA A 1 94 ? 3.552 1.282 -11.676 1.00 94.81 94 ALA A N 1
ATOM 688 C CA . ALA A 1 94 ? 4.802 1.926 -11.293 1.00 94.81 94 ALA A CA 1
ATOM 689 C C . ALA A 1 94 ? 5.968 0.920 -11.419 1.00 94.81 94 ALA A C 1
ATOM 691 O O . ALA A 1 94 ? 6.149 0.075 -10.543 1.00 94.81 94 ALA A O 1
ATOM 692 N N . PRO A 1 95 ? 6.772 0.975 -12.498 1.00 90.69 95 PRO A N 1
ATOM 693 C CA . PRO A 1 95 ? 7.896 0.053 -12.702 1.00 90.69 95 PRO A CA 1
ATOM 694 C C . PRO A 1 95 ? 9.057 0.218 -11.714 1.00 90.69 95 PRO A C 1
ATOM 696 O O . PRO A 1 95 ? 9.906 -0.669 -11.612 1.00 90.69 95 PRO A O 1
ATOM 699 N N . PHE A 1 96 ? 9.092 1.336 -10.992 1.00 91.56 96 PHE A N 1
ATOM 700 C CA . PHE A 1 96 ? 10.091 1.648 -9.976 1.00 91.56 96 PHE A CA 1
ATOM 701 C C . PHE A 1 96 ? 9.408 1.961 -8.647 1.00 91.56 96 PHE A C 1
ATOM 703 O O . PHE A 1 96 ? 8.218 2.278 -8.609 1.00 91.56 96 PHE A O 1
ATOM 710 N N . GLU A 1 97 ? 10.172 1.903 -7.558 1.00 93.88 97 GLU A N 1
ATOM 711 C CA . GLU A 1 97 ? 9.657 2.187 -6.221 1.00 93.88 97 GLU A CA 1
ATOM 712 C C . GLU A 1 97 ? 9.162 3.639 -6.096 1.00 93.88 97 GLU A C 1
ATOM 714 O O . GLU A 1 97 ? 9.937 4.577 -6.331 1.00 93.88 97 GLU A O 1
ATOM 719 N N . PRO A 1 98 ? 7.901 3.849 -5.682 1.00 96.88 98 PRO A N 1
ATOM 720 C CA . PRO A 1 98 ? 7.394 5.174 -5.360 1.00 96.88 98 PRO A CA 1
ATOM 721 C C . PRO A 1 98 ? 8.107 5.779 -4.143 1.00 96.88 98 PRO A C 1
ATOM 723 O O . PRO A 1 98 ? 8.347 5.105 -3.143 1.00 96.88 98 PRO A O 1
ATOM 726 N N . SER A 1 99 ? 8.410 7.073 -4.209 1.00 96.88 99 SER A N 1
ATOM 727 C CA . SER A 1 99 ? 8.835 7.898 -3.070 1.00 96.88 99 SER A CA 1
ATOM 728 C C . SER A 1 99 ? 7.683 8.740 -2.513 1.00 96.88 99 SER A C 1
ATOM 730 O O . SER A 1 99 ? 7.642 9.020 -1.316 1.00 96.88 99 SER A O 1
ATOM 732 N N . LYS A 1 100 ? 6.725 9.120 -3.367 1.00 97.56 100 LYS A N 1
ATOM 733 C CA . LYS A 1 100 ? 5.543 9.910 -3.005 1.00 97.56 100 LYS A CA 1
ATOM 734 C C . LYS A 1 100 ? 4.389 9.605 -3.953 1.00 97.56 100 LYS A C 1
ATOM 736 O O . LYS A 1 100 ? 4.603 9.445 -5.153 1.00 97.56 100 LYS A O 1
ATOM 741 N N . ILE A 1 101 ? 3.167 9.564 -3.429 1.00 98.12 101 ILE A N 1
ATOM 742 C CA . ILE A 1 101 ? 1.946 9.337 -4.207 1.00 98.12 101 ILE A CA 1
ATOM 743 C C . ILE A 1 101 ? 0.943 10.453 -3.902 1.00 98.12 101 ILE A C 1
ATOM 745 O O . ILE A 1 101 ? 0.577 10.675 -2.751 1.00 98.12 101 ILE A O 1
ATOM 749 N N . THR A 1 102 ? 0.481 11.154 -4.933 1.00 97.88 102 THR A N 1
ATOM 750 C CA . THR A 1 102 ? -0.683 12.043 -4.872 1.00 97.88 102 THR A CA 1
ATOM 751 C C . THR A 1 102 ? -1.931 11.216 -5.153 1.00 97.88 102 THR A C 1
ATOM 753 O O . THR A 1 102 ? -2.089 10.703 -6.258 1.00 97.88 102 THR A O 1
ATOM 756 N N . LEU A 1 103 ? -2.784 11.071 -4.144 1.00 97.12 103 LEU A N 1
ATOM 757 C CA . LEU A 1 103 ? -3.979 10.232 -4.142 1.00 97.12 103 LEU A CA 1
ATOM 758 C C . LEU A 1 103 ? -5.119 10.843 -4.968 1.00 97.12 103 LEU A C 1
ATOM 760 O O . LEU A 1 103 ? -5.076 12.006 -5.366 1.00 97.12 103 LEU A O 1
ATOM 764 N N . ALA A 1 104 ? -6.173 10.050 -5.165 1.00 92.12 104 ALA A N 1
ATOM 765 C CA . ALA A 1 104 ? -7.388 10.425 -5.887 1.00 92.12 104 ALA A CA 1
ATOM 766 C C . ALA A 1 104 ? -8.070 11.701 -5.357 1.00 92.12 104 ALA A C 1
ATOM 768 O O . ALA A 1 104 ? -8.663 12.456 -6.124 1.00 92.12 104 ALA A O 1
ATOM 769 N N . ASP A 1 105 ? -7.979 11.946 -4.048 1.00 94.38 105 ASP A N 1
ATOM 770 C CA . ASP A 1 105 ? -8.520 13.132 -3.374 1.00 94.38 105 ASP A CA 1
ATOM 771 C C . ASP A 1 105 ? -7.523 14.308 -3.319 1.00 94.38 105 ASP A C 1
ATOM 773 O O . ASP A 1 105 ? -7.768 15.305 -2.641 1.00 94.38 105 ASP A O 1
ATOM 777 N N . GLY A 1 106 ? -6.391 14.196 -4.020 1.00 94.62 106 GLY A N 1
ATOM 778 C CA . GLY A 1 106 ? -5.325 15.194 -4.067 1.00 94.62 106 GLY A CA 1
ATOM 779 C C . GLY A 1 106 ? -4.392 15.183 -2.855 1.00 94.62 106 GLY A C 1
ATOM 780 O O . GLY A 1 106 ? -3.390 15.902 -2.850 1.00 94.62 106 GLY A O 1
ATOM 781 N N . ALA A 1 107 ? -4.669 14.372 -1.831 1.00 96.19 107 ALA A N 1
ATOM 782 C CA . ALA A 1 107 ? -3.792 14.274 -0.678 1.00 96.19 107 ALA A CA 1
ATOM 783 C C . ALA A 1 107 ? -2.472 13.578 -1.031 1.00 96.19 107 ALA A C 1
ATOM 785 O O . ALA A 1 107 ? -2.384 12.772 -1.954 1.00 96.19 107 ALA A O 1
ATOM 786 N N . SER A 1 108 ? -1.424 13.880 -0.269 1.00 96.81 108 SER A N 1
ATOM 787 C CA . SER A 1 108 ? -0.106 13.284 -0.466 1.00 96.81 108 SER A CA 1
ATOM 788 C C . SER A 1 108 ? 0.151 12.171 0.542 1.00 96.81 108 SER A C 1
ATOM 790 O O . SER A 1 108 ? 0.074 12.411 1.749 1.00 96.81 108 SER A O 1
ATOM 792 N N . LEU A 1 109 ? 0.544 11.005 0.034 1.00 97.75 109 LEU A N 1
ATOM 793 C CA . LEU A 1 109 ? 1.196 9.921 0.760 1.00 97.75 109 LEU A CA 1
ATOM 794 C C . LEU A 1 109 ? 2.711 10.015 0.528 1.00 97.75 109 LEU A C 1
ATOM 796 O O . LEU A 1 109 ? 3.183 9.845 -0.596 1.00 97.75 109 LEU A O 1
ATOM 800 N N . ASP A 1 110 ? 3.467 10.319 1.576 1.00 97.38 110 ASP A N 1
ATOM 801 C CA . ASP A 1 110 ? 4.934 10.344 1.566 1.00 97.38 110 ASP A CA 1
ATOM 802 C C . ASP A 1 110 ? 5.472 9.002 2.082 1.00 97.38 110 ASP A C 1
ATOM 804 O O . ASP A 1 110 ? 5.014 8.511 3.115 1.00 97.38 110 ASP A O 1
ATOM 808 N N . LEU A 1 111 ? 6.415 8.405 1.346 1.00 96.62 111 LEU A N 1
ATOM 809 C CA . LEU A 1 111 ? 6.987 7.080 1.599 1.00 96.62 111 LEU A CA 1
ATOM 810 C C . LEU A 1 111 ? 8.486 7.128 1.946 1.00 96.62 111 LEU A C 1
ATOM 812 O O . LEU A 1 111 ? 9.126 6.082 2.029 1.00 96.62 111 LEU A O 1
ATOM 816 N N . ALA A 1 112 ? 9.082 8.312 2.126 1.00 89.12 112 ALA A N 1
ATOM 817 C CA . ALA A 1 112 ? 10.531 8.453 2.303 1.00 89.12 112 ALA A CA 1
ATOM 818 C C . ALA A 1 112 ? 11.067 7.832 3.610 1.00 89.12 112 ALA A C 1
ATOM 820 O O . ALA A 1 112 ? 12.252 7.507 3.702 1.00 89.12 112 ALA A O 1
ATOM 821 N N . ARG A 1 113 ? 10.215 7.695 4.633 1.00 87.06 113 ARG A N 1
ATOM 822 C CA . ARG A 1 113 ? 10.541 7.092 5.938 1.00 87.06 113 ARG A CA 1
ATOM 823 C C . ARG A 1 113 ? 9.402 6.167 6.375 1.00 87.06 113 ARG A C 1
ATOM 825 O O . ARG A 1 113 ? 9.084 5.213 5.676 1.00 87.06 113 ARG A O 1
ATOM 832 N N . SER A 1 114 ? 8.763 6.462 7.506 1.00 91.81 114 SER A N 1
ATOM 833 C CA . SER A 1 114 ? 7.477 5.874 7.866 1.00 91.81 114 SER A CA 1
ATOM 834 C C . SER A 1 114 ? 6.388 6.511 7.003 1.00 91.81 114 SER A C 1
ATOM 836 O O . SER A 1 114 ? 6.331 7.744 6.967 1.00 91.81 114 SER A O 1
ATOM 838 N N . PRO A 1 115 ? 5.537 5.722 6.323 1.00 95.88 115 PRO A N 1
ATOM 839 C CA . PRO A 1 115 ? 4.479 6.261 5.485 1.00 95.88 115 PRO A CA 1
ATOM 840 C C . PRO A 1 115 ? 3.586 7.250 6.238 1.00 95.88 115 PRO A C 1
ATOM 842 O O . PRO A 1 115 ? 3.052 6.932 7.304 1.00 95.88 115 PRO A O 1
ATOM 845 N N . VAL A 1 116 ? 3.415 8.448 5.678 1.00 96.75 116 VAL A N 1
ATOM 846 C CA . VAL A 1 116 ? 2.527 9.479 6.230 1.00 96.75 116 VAL A CA 1
ATOM 847 C C . VAL A 1 116 ? 1.577 10.006 5.169 1.00 96.75 116 VAL A C 1
ATOM 849 O O . VAL A 1 116 ? 1.969 10.258 4.032 1.00 96.75 116 VAL A O 1
ATOM 852 N N . VAL A 1 117 ? 0.322 10.220 5.552 1.00 96.12 117 VAL A N 1
ATOM 853 C CA . VAL A 1 117 ? -0.717 10.782 4.693 1.00 96.12 117 VAL A CA 1
ATOM 854 C C . VAL A 1 117 ? -1.343 11.997 5.363 1.00 96.12 117 VAL A C 1
ATOM 856 O O . VAL A 1 117 ? -1.755 11.951 6.522 1.00 96.12 117 VAL A O 1
ATOM 859 N N . GLY A 1 118 ? -1.342 13.135 4.664 1.00 87.19 118 GLY A N 1
ATOM 860 C CA . GLY A 1 118 ? -1.825 14.400 5.236 1.00 87.19 118 GLY A CA 1
ATOM 861 C C . GLY A 1 118 ? -1.114 14.801 6.541 1.00 87.19 118 GLY A C 1
ATOM 862 O O . GLY A 1 118 ? -1.743 15.358 7.438 1.00 87.19 118 GLY A O 1
ATOM 863 N N . GLY A 1 119 ? 0.176 14.465 6.677 1.00 86.75 119 GLY A N 1
ATOM 864 C CA . GLY A 1 119 ? 0.991 14.762 7.863 1.00 86.75 119 GLY A CA 1
ATOM 865 C C . GLY A 1 119 ? 0.770 13.838 9.067 1.00 86.75 119 GLY A C 1
ATOM 866 O O . GLY A 1 119 ? 1.320 14.100 10.133 1.00 86.75 119 GLY A O 1
ATOM 867 N N . LYS A 1 120 ? -0.020 12.767 8.926 1.00 89.69 120 LYS A N 1
ATOM 868 C CA . LYS A 1 120 ? -0.270 11.769 9.979 1.00 89.69 120 LYS A CA 1
ATOM 869 C C . LYS A 1 120 ? 0.253 10.396 9.557 1.00 89.69 120 LYS A C 1
ATOM 871 O O . LYS A 1 120 ? 0.328 10.154 8.354 1.00 89.69 120 LYS A O 1
ATOM 876 N N . PRO A 1 121 ? 0.584 9.495 10.499 1.00 93.75 121 PRO A N 1
ATOM 877 C CA . PRO A 1 121 ? 0.923 8.114 10.165 1.00 93.75 121 PRO A CA 1
ATOM 878 C C . PRO A 1 121 ? -0.147 7.470 9.276 1.00 93.75 121 PRO A C 1
ATOM 880 O O . PRO A 1 121 ? -1.347 7.659 9.496 1.00 93.75 121 PRO A O 1
ATOM 883 N N . ALA A 1 122 ? 0.291 6.747 8.251 1.00 95.38 122 ALA A N 1
ATOM 884 C CA . ALA A 1 122 ? -0.579 5.951 7.397 1.00 95.38 122 ALA A CA 1
ATOM 885 C C . ALA A 1 122 ? -0.664 4.502 7.911 1.00 95.38 122 ALA A C 1
ATOM 887 O O . ALA A 1 122 ? 0.281 4.002 8.520 1.00 95.38 122 ALA A O 1
ATOM 888 N N . ASP A 1 123 ? -1.790 3.831 7.660 1.00 93.25 123 ASP A N 1
ATOM 889 C CA . ASP A 1 123 ? -1.990 2.421 7.994 1.00 93.25 123 ASP A CA 1
ATOM 890 C C . ASP A 1 123 ? -1.010 1.573 7.159 1.00 93.25 123 ASP A C 1
ATOM 892 O O . ASP A 1 123 ? -1.103 1.561 5.924 1.00 93.25 123 ASP A O 1
ATOM 896 N N . PRO A 1 124 ? -0.069 0.851 7.795 1.00 91.94 124 PRO A N 1
ATOM 897 C CA . PRO A 1 124 ? 0.969 0.116 7.081 1.00 91.94 124 PRO A CA 1
ATOM 898 C C . PRO A 1 124 ? 0.403 -1.002 6.200 1.00 91.94 124 PRO A C 1
ATOM 900 O O . PRO A 1 124 ? 0.968 -1.285 5.145 1.00 91.94 124 PRO A O 1
ATOM 903 N N . THR A 1 125 ? -0.725 -1.607 6.585 1.00 92.00 125 THR A N 1
ATOM 904 C CA . THR A 1 125 ? -1.377 -2.661 5.794 1.00 92.00 125 THR A CA 1
ATOM 905 C C . THR A 1 125 ? -2.009 -2.057 4.547 1.00 92.00 125 THR A C 1
ATOM 907 O O . THR A 1 125 ? -1.781 -2.538 3.439 1.00 92.00 125 THR A O 1
ATOM 910 N N . ALA A 1 126 ? -2.741 -0.951 4.704 1.00 94.31 126 ALA A N 1
ATOM 911 C CA . ALA A 1 126 ? -3.385 -0.279 3.579 1.00 94.31 126 ALA A CA 1
ATOM 912 C C . ALA A 1 126 ? -2.360 0.300 2.586 1.00 94.31 126 ALA A C 1
ATOM 914 O O . ALA A 1 126 ? -2.578 0.247 1.373 1.00 94.31 126 ALA A O 1
ATOM 915 N N . VAL A 1 127 ? -1.230 0.816 3.086 1.00 96.69 127 VAL A N 1
ATOM 916 C CA . VAL A 1 127 ? -0.107 1.274 2.254 1.00 96.69 127 VAL A CA 1
ATOM 917 C C . VAL A 1 127 ? 0.557 0.102 1.530 1.00 96.69 127 VAL A C 1
ATOM 919 O O . VAL A 1 127 ? 0.808 0.208 0.331 1.00 96.69 127 VAL A O 1
ATOM 922 N N . ALA A 1 128 ? 0.808 -1.023 2.207 1.00 95.75 128 ALA A N 1
ATOM 923 C CA . ALA A 1 128 ? 1.389 -2.208 1.576 1.00 95.75 128 ALA A CA 1
ATOM 924 C C . ALA A 1 128 ? 0.498 -2.761 0.451 1.00 95.75 128 ALA A C 1
ATOM 926 O O . ALA A 1 128 ? 1.004 -3.081 -0.624 1.00 95.75 128 ALA A O 1
ATOM 927 N N . GLU A 1 129 ? -0.823 -2.807 0.654 1.00 96.38 129 GLU A N 1
ATOM 928 C CA . GLU A 1 129 ? -1.788 -3.187 -0.387 1.00 96.38 129 GLU A CA 1
ATOM 929 C C . GLU A 1 129 ? -1.712 -2.262 -1.608 1.00 96.38 129 GLU A C 1
ATOM 931 O O . GLU A 1 129 ? -1.654 -2.738 -2.743 1.00 96.38 129 GLU A O 1
ATOM 936 N N . LEU A 1 130 ? -1.672 -0.942 -1.392 1.00 97.50 130 LEU A N 1
ATOM 937 C CA . LEU A 1 130 ? -1.537 0.033 -2.476 1.00 97.50 130 LEU A CA 1
ATOM 938 C C . LEU A 1 130 ? -0.227 -0.169 -3.250 1.00 97.50 130 LEU A C 1
ATOM 940 O O . LEU A 1 130 ? -0.234 -0.210 -4.481 1.00 97.50 130 LEU A O 1
ATOM 944 N N . LEU A 1 131 ? 0.897 -0.323 -2.545 1.00 97.31 131 LEU A N 1
ATOM 945 C CA . LEU A 1 131 ? 2.203 -0.530 -3.174 1.00 97.31 131 LEU A CA 1
ATOM 946 C C . LEU A 1 131 ? 2.262 -1.849 -3.956 1.00 97.31 131 LEU A C 1
ATOM 948 O O . LEU A 1 131 ? 2.833 -1.883 -5.047 1.00 97.31 131 LEU A O 1
ATOM 952 N N . ALA A 1 132 ? 1.625 -2.908 -3.453 1.00 96.62 132 ALA A N 1
ATOM 953 C CA . ALA A 1 132 ? 1.517 -4.178 -4.162 1.00 96.62 132 ALA A CA 1
ATOM 954 C C . ALA A 1 132 ? 0.750 -4.027 -5.487 1.00 96.62 132 ALA A C 1
ATOM 956 O O . ALA A 1 132 ? 1.199 -4.532 -6.514 1.00 96.62 132 ALA A O 1
ATOM 957 N N . VAL A 1 133 ? -0.357 -3.275 -5.501 1.00 97.12 133 VAL A N 1
ATOM 958 C CA . VAL A 1 133 ? -1.110 -2.986 -6.736 1.00 97.12 133 VAL A CA 1
ATOM 959 C C . VAL A 1 133 ? -0.253 -2.251 -7.765 1.00 97.12 133 VAL A C 1
ATOM 961 O O . VAL A 1 133 ? -0.334 -2.548 -8.955 1.00 97.12 133 VAL A O 1
ATOM 964 N N . LEU A 1 134 ? 0.583 -1.310 -7.325 1.00 97.31 134 LEU A N 1
ATOM 965 C CA . LEU A 1 134 ? 1.442 -0.546 -8.228 1.00 97.31 134 LEU A CA 1
ATOM 966 C C . LEU A 1 134 ? 2.559 -1.391 -8.858 1.00 97.31 134 LEU A C 1
ATOM 968 O O . LEU A 1 134 ? 2.935 -1.143 -10.007 1.00 97.31 134 LEU A O 1
ATOM 972 N N . ALA A 1 135 ? 3.071 -2.372 -8.112 1.00 95.50 135 ALA A N 1
ATOM 973 C CA . ALA A 1 135 ? 4.230 -3.177 -8.485 1.00 95.50 135 ALA A CA 1
ATOM 974 C C . ALA A 1 135 ? 3.892 -4.451 -9.279 1.00 95.50 135 ALA A C 1
ATOM 976 O O . ALA A 1 135 ? 4.779 -5.010 -9.927 1.00 95.50 135 ALA A O 1
ATOM 977 N N . VAL A 1 136 ? 2.647 -4.935 -9.237 1.00 93.81 136 VAL A N 1
ATOM 978 C CA . VAL A 1 136 ? 2.247 -6.175 -9.921 1.00 93.81 136 VAL A CA 1
ATOM 979 C C . VAL A 1 136 ? 1.889 -5.903 -11.392 1.00 93.81 136 VAL A C 1
ATOM 981 O O . VAL A 1 136 ? 1.175 -4.942 -11.685 1.00 93.81 136 VAL A O 1
ATOM 984 N N . PRO A 1 137 ? 2.350 -6.741 -12.343 1.00 93.81 137 PRO A N 1
ATOM 985 C CA . PRO A 1 137 ? 1.928 -6.653 -13.737 1.00 93.81 137 PRO A CA 1
ATOM 986 C C . PRO A 1 137 ? 0.416 -6.846 -13.899 1.00 93.81 137 PRO A C 1
ATOM 988 O O . PRO A 1 137 ? -0.139 -7.853 -13.463 1.00 93.81 137 PRO A O 1
ATOM 991 N N . ALA A 1 138 ? -0.235 -5.915 -14.588 1.00 94.12 138 ALA A N 1
ATOM 992 C CA . ALA A 1 138 ? -1.650 -5.992 -14.921 1.00 94.12 138 ALA A CA 1
ATOM 993 C C . ALA A 1 138 ? -1.901 -6.674 -16.281 1.00 94.12 138 ALA A C 1
ATOM 995 O O . ALA A 1 138 ? -0.982 -6.955 -17.065 1.00 94.12 138 ALA A O 1
ATOM 996 N N . GLU A 1 139 ? -3.172 -6.943 -16.572 1.00 93.81 139 GLU A N 1
ATOM 997 C CA . GLU A 1 139 ? -3.609 -7.373 -17.900 1.00 93.81 139 GLU A CA 1
ATOM 998 C C . GLU A 1 139 ? -3.705 -6.174 -18.846 1.00 93.81 139 GLU A C 1
ATOM 1000 O O . GLU A 1 139 ? -3.967 -5.048 -18.422 1.00 93.81 139 GLU A O 1
ATOM 1005 N N . LEU A 1 140 ? -3.520 -6.405 -20.146 1.00 91.69 140 LEU A N 1
ATOM 1006 C CA . LEU A 1 140 ? -3.776 -5.372 -21.145 1.00 91.69 140 LEU A CA 1
ATOM 1007 C C . LEU A 1 140 ? -5.290 -5.193 -21.312 1.00 91.69 140 LEU A C 1
ATOM 1009 O O . LEU A 1 140 ? -6.017 -6.152 -21.563 1.00 91.69 140 LEU A O 1
ATOM 1013 N N . GLY A 1 141 ? -5.759 -3.957 -21.183 1.00 88.19 141 GLY A N 1
ATOM 1014 C CA . GLY A 1 141 ? -7.123 -3.555 -21.504 1.00 88.19 141 GLY A CA 1
ATOM 1015 C C . GLY A 1 141 ? -7.185 -2.863 -22.866 1.00 88.19 141 GLY A C 1
ATOM 1016 O O . GLY A 1 141 ? -6.252 -2.170 -23.271 1.00 88.19 141 GLY A O 1
ATOM 1017 N N . SER A 1 142 ? -8.300 -3.019 -23.582 1.00 80.56 142 SER A N 1
ATOM 1018 C CA . SER A 1 142 ? -8.555 -2.236 -24.795 1.00 80.56 142 SER A CA 1
ATOM 1019 C C . SER A 1 142 ? -9.019 -0.828 -24.433 1.00 80.56 142 SER A C 1
ATOM 1021 O O . SER A 1 142 ? -9.907 -0.668 -23.590 1.00 80.56 142 SER A O 1
ATOM 1023 N N . GLU A 1 143 ? -8.494 0.181 -25.122 1.00 68.25 143 GLU A N 1
ATOM 1024 C CA . GLU A 1 143 ? -8.959 1.554 -24.978 1.00 68.25 143 GLU A CA 1
ATOM 1025 C C . GLU A 1 143 ? -9.938 1.924 -26.104 1.00 68.25 143 GLU A C 1
ATOM 1027 O O . GLU A 1 143 ? -9.568 1.981 -27.272 1.00 68.25 143 GLU A O 1
ATOM 1032 N N . ALA A 1 144 ? -11.190 2.208 -25.749 1.00 60.31 144 ALA A N 1
ATOM 1033 C CA . ALA A 1 144 ? -12.095 3.001 -26.576 1.00 60.31 144 ALA A CA 1
ATOM 1034 C C . ALA A 1 144 ? -12.303 4.312 -25.822 1.00 60.31 144 ALA A C 1
ATOM 1036 O O . ALA A 1 144 ? -13.011 4.279 -24.822 1.00 60.31 144 ALA A O 1
ATOM 1037 N N . GLN A 1 145 ? -11.603 5.385 -26.225 1.00 69.81 145 GLN A N 1
ATOM 1038 C CA . GLN A 1 145 ? -11.634 6.753 -25.666 1.00 69.81 145 GLN A CA 1
ATOM 1039 C C . GLN A 1 145 ? -12.588 6.917 -24.472 1.00 69.81 145 GLN A C 1
ATOM 1041 O O . GLN A 1 145 ? -13.756 7.279 -24.627 1.00 69.81 145 GLN A O 1
ATOM 1046 N N . ARG A 1 146 ? -12.104 6.593 -23.269 1.00 82.94 146 ARG A N 1
ATOM 1047 C CA . ARG A 1 146 ? -12.891 6.731 -22.039 1.00 82.94 146 ARG A CA 1
ATOM 1048 C C . ARG A 1 146 ? -12.519 8.037 -21.343 1.00 82.94 146 ARG A C 1
ATOM 1050 O O . ARG A 1 146 ? -11.338 8.384 -21.328 1.00 82.94 146 ARG A O 1
ATOM 1057 N N . PRO A 1 147 ? -13.484 8.758 -20.747 1.00 88.50 147 PRO A N 1
ATOM 1058 C CA . PRO A 1 147 ? -13.171 9.951 -19.977 1.00 88.50 147 PRO A CA 1
ATOM 1059 C C . PRO A 1 147 ? -12.345 9.591 -18.737 1.00 88.50 147 PRO A C 1
ATOM 1061 O O . PRO A 1 147 ? -12.623 8.605 -18.050 1.00 88.50 147 PRO A O 1
ATOM 1064 N N . VAL A 1 148 ? -11.352 10.425 -18.429 1.00 92.69 148 VAL A N 1
ATOM 1065 C CA . VAL A 1 148 ? -10.585 10.328 -17.184 1.00 92.69 148 VAL A CA 1
ATOM 1066 C C . VAL A 1 148 ? -11.495 10.727 -16.026 1.00 92.69 148 VAL A C 1
ATOM 1068 O O . VAL A 1 148 ? -12.041 11.829 -16.013 1.00 92.69 148 VAL A O 1
ATOM 1071 N N . LYS A 1 149 ? -11.669 9.835 -15.047 1.00 92.12 149 LYS A N 1
ATOM 1072 C CA . LYS A 1 149 ? -12.459 10.114 -13.839 1.00 92.12 149 LYS A CA 1
ATOM 1073 C C . LYS A 1 149 ? -11.613 10.741 -12.742 1.00 92.12 149 LYS A C 1
ATOM 1075 O O . LYS A 1 149 ? -12.092 11.574 -11.979 1.00 92.12 149 LYS A O 1
ATOM 1080 N N . THR A 1 150 ? -10.368 10.297 -12.621 1.00 94.31 150 THR A N 1
ATOM 1081 C CA . THR A 1 150 ? -9.470 10.672 -11.526 1.00 94.31 150 THR A CA 1
ATOM 1082 C C . THR A 1 150 ? -8.024 10.516 -11.972 1.00 94.31 150 THR A C 1
ATOM 1084 O O . THR A 1 150 ? -7.727 9.687 -12.832 1.00 94.31 150 THR A O 1
ATOM 1087 N N . MET A 1 151 ? -7.128 11.300 -11.379 1.00 96.19 151 MET A N 1
ATOM 1088 C CA . MET A 1 151 ? -5.690 11.196 -11.601 1.00 96.19 151 MET A CA 1
ATOM 1089 C C . MET A 1 151 ? -4.969 10.868 -10.297 1.00 96.19 151 MET A C 1
ATOM 1091 O O . MET A 1 151 ? -5.366 11.340 -9.235 1.00 96.19 151 MET A O 1
ATOM 1095 N N . ILE A 1 152 ? -3.902 10.081 -10.395 1.00 97.75 152 ILE A N 1
ATOM 1096 C CA . ILE A 1 152 ? -2.985 9.774 -9.294 1.00 97.75 152 ILE A CA 1
ATOM 1097 C C . ILE A 1 152 ? -1.577 10.113 -9.761 1.00 97.75 152 ILE A C 1
ATOM 1099 O O . ILE A 1 152 ? -1.127 9.632 -10.799 1.00 97.75 152 ILE A O 1
ATOM 1103 N N . GLY A 1 153 ? -0.878 10.949 -9.003 1.00 97.56 153 GLY A N 1
ATOM 1104 C CA . GLY A 1 153 ? 0.519 11.282 -9.271 1.00 97.56 153 GLY A CA 1
ATOM 1105 C C . GLY A 1 153 ? 1.447 10.335 -8.523 1.00 97.56 153 GLY A C 1
ATOM 1106 O O . GLY A 1 153 ? 1.220 10.052 -7.354 1.00 97.56 153 GLY A O 1
ATOM 1107 N N . ILE A 1 154 ? 2.510 9.866 -9.162 1.00 98.00 154 ILE A N 1
ATOM 1108 C CA . ILE A 1 154 ? 3.531 9.019 -8.547 1.00 98.00 154 ILE A CA 1
ATOM 1109 C C . ILE A 1 154 ? 4.886 9.655 -8.814 1.00 98.00 154 ILE A C 1
ATOM 1111 O O . ILE A 1 154 ? 5.292 9.806 -9.964 1.00 98.00 154 ILE A O 1
ATOM 1115 N N . GLN A 1 155 ? 5.596 10.010 -7.751 1.00 97.62 155 GLN A N 1
ATOM 1116 C CA . GLN A 1 155 ? 7.017 10.329 -7.811 1.00 97.62 155 GLN A CA 1
ATOM 1117 C C . GLN A 1 155 ? 7.794 9.070 -7.447 1.00 97.62 155 GLN A C 1
ATOM 1119 O O . GLN A 1 155 ? 7.455 8.373 -6.490 1.00 97.62 155 GLN A O 1
ATOM 1124 N N . LEU A 1 156 ? 8.815 8.767 -8.234 1.00 95.50 156 LEU A N 1
ATOM 1125 C CA . LEU A 1 156 ? 9.628 7.568 -8.107 1.00 95.50 156 LEU A CA 1
ATOM 1126 C C . LEU A 1 156 ? 10.953 7.907 -7.419 1.00 95.50 156 LEU A C 1
ATOM 1128 O O . LEU A 1 156 ? 11.460 9.025 -7.526 1.00 95.50 156 LEU A O 1
ATOM 1132 N N . LYS A 1 157 ? 11.563 6.930 -6.743 1.00 93.50 157 LYS A N 1
ATOM 1133 C CA . LYS A 1 157 ? 12.872 7.115 -6.090 1.00 93.50 157 LYS A CA 1
ATOM 1134 C C . LYS A 1 157 ? 14.007 7.438 -7.067 1.00 93.50 157 LYS A C 1
ATOM 1136 O O . LYS A 1 157 ? 14.978 8.069 -6.668 1.00 93.50 157 LYS A O 1
ATOM 1141 N N . ASN A 1 158 ? 13.880 7.054 -8.337 1.00 90.06 158 ASN A N 1
ATOM 1142 C CA . ASN A 1 158 ? 14.845 7.387 -9.391 1.00 90.06 158 ASN A CA 1
ATOM 1143 C C . ASN A 1 158 ? 14.678 8.817 -9.954 1.00 90.06 158 ASN A C 1
ATOM 1145 O O . ASN A 1 158 ? 15.304 9.148 -10.954 1.00 90.06 158 ASN A O 1
ATOM 1149 N N . GLY A 1 159 ? 13.813 9.646 -9.356 1.00 91.31 159 GLY A N 1
ATOM 1150 C CA . GLY A 1 159 ? 13.526 11.012 -9.808 1.00 91.31 159 GLY A CA 1
ATOM 1151 C C . GLY A 1 159 ? 12.476 11.110 -10.920 1.00 91.31 159 GLY A C 1
ATOM 1152 O O . GLY A 1 159 ? 12.054 12.215 -11.256 1.00 91.31 159 GLY A O 1
ATOM 1153 N N . GLY A 1 160 ? 12.019 9.982 -11.473 1.00 92.75 160 GLY A N 1
ATOM 1154 C CA . GLY A 1 160 ? 10.947 9.953 -12.465 1.00 92.75 160 GLY A CA 1
ATOM 1155 C C . GLY A 1 160 ? 9.576 10.291 -11.873 1.00 92.75 160 GLY A C 1
ATOM 1156 O O . GLY A 1 160 ? 9.344 10.169 -10.668 1.00 92.75 160 GLY A O 1
ATOM 1157 N N . SER A 1 161 ? 8.636 10.675 -12.738 1.00 95.44 161 SER A N 1
ATOM 1158 C CA . SER A 1 161 ? 7.232 10.840 -12.358 1.00 95.44 161 SER A CA 1
ATOM 1159 C C . SER A 1 161 ? 6.306 10.131 -13.338 1.00 95.44 161 SER A C 1
ATOM 1161 O O . SER A 1 161 ? 6.575 10.087 -14.537 1.00 95.44 161 SER A O 1
ATOM 1163 N N . ILE A 1 162 ? 5.227 9.563 -12.811 1.00 95.69 162 ILE A N 1
ATOM 1164 C CA . ILE A 1 162 ? 4.165 8.907 -13.569 1.00 95.69 162 ILE A CA 1
ATOM 1165 C C . ILE A 1 162 ? 2.843 9.515 -13.116 1.00 95.69 162 ILE A C 1
ATOM 1167 O O . ILE A 1 162 ? 2.610 9.680 -11.921 1.00 95.69 162 ILE A O 1
ATOM 1171 N N . VAL A 1 163 ? 1.958 9.817 -14.061 1.00 97.56 163 VAL A N 1
ATOM 1172 C CA . VAL A 1 163 ? 0.560 10.139 -13.764 1.00 97.56 163 VAL A CA 1
ATOM 1173 C C . VAL A 1 163 ? -0.289 8.961 -14.211 1.00 97.56 163 VAL A C 1
ATOM 1175 O O . VAL A 1 163 ? -0.195 8.538 -15.360 1.00 97.56 163 VAL A O 1
ATOM 1178 N N . LEU A 1 164 ? -1.092 8.416 -13.304 1.00 97.25 164 LEU A N 1
ATOM 1179 C CA . LEU A 1 164 ? -2.092 7.403 -13.610 1.00 97.25 164 LEU A CA 1
ATOM 1180 C C . LEU A 1 164 ? -3.446 8.074 -13.820 1.00 97.25 164 LEU A C 1
ATOM 1182 O O . LEU A 1 164 ? -3.904 8.847 -12.984 1.00 97.25 164 LEU A O 1
ATOM 1186 N N . GLU A 1 165 ? -4.098 7.731 -14.916 1.00 96.00 165 GLU A N 1
ATOM 1187 C CA . GLU A 1 165 ? -5.446 8.134 -15.282 1.00 96.00 165 GLU A CA 1
ATOM 1188 C C . GLU A 1 165 ? -6.392 6.964 -15.008 1.00 96.00 165 GLU A C 1
ATOM 1190 O O . GLU A 1 165 ? -6.292 5.897 -15.620 1.00 96.00 165 GLU A O 1
ATOM 1195 N N . LEU A 1 166 ? -7.314 7.151 -14.068 1.00 95.31 166 LEU A N 1
ATOM 1196 C CA . LEU A 1 166 ? -8.334 6.168 -13.724 1.00 95.31 166 LEU A CA 1
ATOM 1197 C C . LEU A 1 166 ? -9.546 6.393 -14.629 1.00 95.31 166 LEU A C 1
ATOM 1199 O O . LEU A 1 166 ? -10.198 7.438 -14.564 1.00 95.31 166 LEU A O 1
ATOM 1203 N N . LEU A 1 167 ? -9.855 5.408 -15.473 1.00 93.88 167 LEU A N 1
ATOM 1204 C CA . LEU A 1 167 ? -10.875 5.514 -16.524 1.00 93.88 167 LEU A CA 1
ATOM 1205 C C . LEU A 1 167 ? -12.239 4.929 -16.101 1.00 93.88 167 LEU A C 1
ATOM 1207 O O . LEU A 1 167 ? -13.237 5.070 -16.809 1.00 93.88 167 LEU A O 1
ATOM 1211 N N . GLY A 1 168 ? -12.309 4.274 -14.938 1.00 90.88 168 GLY A N 1
ATOM 1212 C CA . GLY A 1 168 ? -13.465 3.485 -14.503 1.00 90.88 168 GLY A CA 1
ATOM 1213 C C . GLY A 1 168 ? -13.398 2.018 -14.941 1.00 90.88 168 GLY A C 1
ATOM 1214 O O . GLY A 1 168 ? -12.554 1.630 -15.742 1.00 90.88 168 GLY A O 1
ATOM 1215 N N . ASP A 1 169 ? -14.295 1.196 -14.391 1.00 89.25 169 ASP A N 1
ATOM 1216 C CA . ASP A 1 169 ? -14.455 -0.236 -14.703 1.00 89.25 169 ASP A CA 1
ATOM 1217 C C . ASP A 1 169 ? -13.162 -1.067 -14.610 1.00 89.25 169 ASP A C 1
ATOM 1219 O O . ASP A 1 169 ? -12.943 -1.998 -15.385 1.00 89.25 169 ASP A O 1
ATOM 1223 N N . GLY A 1 170 ? -12.274 -0.722 -13.673 1.00 93.44 170 GLY A N 1
ATOM 1224 C CA . GLY A 1 170 ? -11.001 -1.422 -13.502 1.00 93.44 170 GLY A CA 1
ATOM 1225 C C . GLY A 1 170 ? -9.900 -0.996 -14.478 1.00 93.44 170 GLY A C 1
ATOM 1226 O O . GLY A 1 170 ? -8.817 -1.568 -14.421 1.00 93.44 170 GLY A O 1
ATOM 1227 N N . LEU A 1 171 ? -10.134 -0.021 -15.363 1.00 95.38 171 LEU A N 1
ATOM 1228 C CA . LEU A 1 171 ? -9.146 0.430 -16.346 1.00 95.38 171 LEU A CA 1
ATOM 1229 C C . LEU A 1 171 ? -8.330 1.619 -15.832 1.00 95.38 171 LEU A C 1
ATOM 1231 O O . LEU A 1 171 ? -8.879 2.630 -15.386 1.00 95.38 171 LEU A O 1
ATOM 1235 N N . VAL A 1 172 ? -7.009 1.498 -15.944 1.00 95.62 172 VAL A N 1
ATOM 1236 C CA . VAL A 1 172 ? -6.033 2.521 -15.557 1.00 95.62 172 VAL A CA 1
ATOM 1237 C C . VAL A 1 172 ? -5.011 2.682 -16.667 1.00 95.62 172 VAL A C 1
ATOM 1239 O O . VAL A 1 172 ? -4.579 1.700 -17.258 1.00 95.62 172 VAL A O 1
ATOM 1242 N N . ARG A 1 173 ? -4.594 3.908 -16.953 1.00 94.25 173 ARG A N 1
ATOM 1243 C CA . ARG A 1 173 ? -3.611 4.205 -17.997 1.00 94.25 173 ARG A CA 1
ATOM 1244 C C . ARG A 1 173 ? -2.539 5.137 -17.455 1.00 94.25 173 ARG A C 1
ATOM 1246 O O . ARG A 1 173 ? -2.851 5.979 -16.623 1.00 94.25 173 ARG A O 1
ATOM 1253 N N . ARG A 1 174 ? -1.285 5.022 -17.900 1.00 94.81 174 ARG A N 1
ATOM 1254 C CA . ARG A 1 174 ? -0.295 6.076 -17.622 1.00 94.81 174 ARG A CA 1
ATOM 1255 C C . ARG A 1 174 ? -0.513 7.215 -18.617 1.00 94.81 174 ARG A C 1
ATOM 1257 O O . ARG A 1 174 ? -0.683 6.958 -19.806 1.00 94.81 174 ARG A O 1
ATOM 1264 N N . ALA A 1 175 ? -0.528 8.455 -18.144 1.00 92.75 175 ALA A N 1
ATOM 1265 C CA . ALA A 1 175 ? -0.786 9.620 -18.984 1.00 92.75 175 ALA A CA 1
ATOM 1266 C C . ALA A 1 175 ? 0.140 9.635 -20.214 1.00 92.75 175 ALA A C 1
ATOM 1268 O O . ALA A 1 175 ? 1.347 9.412 -20.102 1.00 92.75 175 ALA A O 1
ATOM 1269 N N . GLY A 1 176 ? -0.440 9.873 -21.392 1.00 88.81 176 GLY A N 1
ATOM 1270 C CA . GLY A 1 176 ? 0.266 9.835 -22.679 1.00 88.81 176 GLY A CA 1
ATOM 1271 C C . GLY A 1 176 ? 0.387 8.447 -23.323 1.00 88.81 176 GLY A C 1
ATOM 1272 O O . GLY A 1 176 ? 0.856 8.343 -24.457 1.00 88.81 176 GLY A O 1
ATOM 1273 N N . GLU A 1 177 ? -0.043 7.374 -22.657 1.00 89.56 177 GLU A N 1
ATOM 1274 C CA . GLU A 1 177 ? -0.156 6.057 -23.285 1.00 89.56 177 GLU A CA 1
ATOM 1275 C C . GLU A 1 177 ? -1.469 5.894 -24.060 1.00 89.56 177 GLU A C 1
ATOM 1277 O O . GLU A 1 177 ? -2.434 6.616 -23.844 1.00 89.56 177 GLU A O 1
ATOM 1282 N N . THR A 1 178 ? -1.498 4.937 -24.989 1.00 85.25 178 THR A N 1
ATOM 1283 C CA . THR A 1 178 ? -2.652 4.631 -25.855 1.00 85.25 178 THR A CA 1
ATOM 1284 C C . THR A 1 178 ? -3.378 3.342 -25.472 1.00 85.25 178 THR A C 1
ATOM 1286 O O . THR A 1 178 ? -4.364 2.977 -26.105 1.00 85.25 178 THR A O 1
ATOM 1289 N N . MET A 1 179 ? -2.854 2.598 -24.496 1.00 87.50 179 MET A N 1
ATOM 1290 C CA . MET A 1 179 ? -3.468 1.372 -23.997 1.00 87.50 179 MET A CA 1
ATOM 1291 C C . MET A 1 179 ? -3.687 1.490 -22.499 1.00 87.50 179 MET A C 1
ATOM 1293 O O . MET A 1 179 ? -2.844 2.023 -21.780 1.00 87.50 179 MET A O 1
ATOM 1297 N N . ALA A 1 180 ? -4.803 0.942 -22.033 1.00 93.56 180 ALA A N 1
ATOM 1298 C CA . ALA A 1 180 ? -5.077 0.816 -20.615 1.00 93.56 180 ALA A CA 1
ATOM 1299 C C . ALA A 1 180 ? -4.560 -0.524 -20.079 1.00 93.56 180 ALA A C 1
ATOM 1301 O O . ALA A 1 180 ? -4.409 -1.514 -20.796 1.00 93.56 180 ALA A O 1
ATOM 1302 N N . LEU A 1 181 ? -4.343 -0.554 -18.777 1.00 94.75 181 LEU A N 1
ATOM 1303 C CA . LEU A 1 181 ? -4.137 -1.738 -17.972 1.00 94.75 181 LEU A CA 1
ATOM 1304 C C . LEU A 1 181 ? -5.441 -2.052 -17.240 1.00 94.75 181 LEU A C 1
ATOM 1306 O O . LEU A 1 181 ? -6.096 -1.160 -16.696 1.00 94.75 181 LEU A O 1
ATOM 1310 N N . LYS A 1 182 ? -5.834 -3.323 -17.251 1.00 96.00 182 LYS A N 1
ATOM 1311 C CA . LYS A 1 182 ? -7.020 -3.820 -16.562 1.00 96.00 182 LYS A CA 1
ATOM 1312 C C . LYS A 1 182 ? -6.619 -4.398 -15.211 1.00 96.00 182 LYS A C 1
ATOM 1314 O O . LYS A 1 182 ? -5.815 -5.324 -15.125 1.00 96.00 182 LYS A O 1
ATOM 1319 N N . LEU A 1 183 ? -7.207 -3.840 -14.163 1.00 96.38 183 LEU A N 1
ATOM 1320 C CA . LEU A 1 183 ? -7.046 -4.264 -12.783 1.00 96.38 183 LEU A CA 1
ATOM 1321 C C . LEU A 1 183 ? -8.225 -5.132 -12.345 1.00 96.38 183 LEU A C 1
ATOM 1323 O O . LEU A 1 183 ? -9.343 -5.016 -12.854 1.00 96.38 183 LEU A O 1
ATOM 1327 N N . THR A 1 184 ? -7.988 -5.968 -11.337 1.00 96.38 184 THR A N 1
ATOM 1328 C CA . THR A 1 184 ? -9.080 -6.617 -10.607 1.00 96.38 184 THR A CA 1
ATOM 1329 C C . THR A 1 184 ? -9.897 -5.563 -9.843 1.00 96.38 184 THR A C 1
ATOM 1331 O O . THR A 1 184 ? -9.364 -4.499 -9.507 1.00 96.38 184 THR A O 1
ATOM 1334 N N . PRO A 1 185 ? -11.170 -5.840 -9.499 1.00 95.50 185 PRO A N 1
ATOM 1335 C CA . PRO A 1 185 ? -11.977 -4.909 -8.710 1.00 95.50 185 PRO A CA 1
ATOM 1336 C C . PRO A 1 185 ? -11.312 -4.499 -7.388 1.00 95.50 185 PRO A C 1
ATOM 1338 O O . PRO A 1 185 ? -11.338 -3.326 -7.026 1.00 95.50 185 PRO A O 1
ATOM 1341 N N . ALA A 1 186 ? -10.659 -5.443 -6.700 1.00 94.94 186 ALA A N 1
ATOM 1342 C CA . ALA A 1 186 ? -9.946 -5.179 -5.451 1.00 94.94 186 ALA A CA 1
ATOM 1343 C C . ALA A 1 186 ? -8.726 -4.263 -5.655 1.00 94.94 186 ALA A C 1
ATOM 1345 O O . ALA A 1 186 ? -8.543 -3.311 -4.899 1.00 94.94 186 ALA A O 1
ATOM 1346 N N . ALA A 1 187 ? -7.928 -4.505 -6.701 1.00 96.56 187 ALA A N 1
ATOM 1347 C CA . ALA A 1 187 ? -6.768 -3.674 -7.018 1.00 96.56 187 ALA A CA 1
ATOM 1348 C C . ALA A 1 187 ? -7.180 -2.247 -7.411 1.00 96.56 187 ALA A C 1
ATOM 1350 O O . ALA A 1 187 ? -6.599 -1.274 -6.934 1.00 96.56 187 ALA A O 1
ATOM 1351 N N . TYR A 1 188 ? -8.234 -2.110 -8.221 1.00 95.69 188 TYR A N 1
ATOM 1352 C CA . TYR A 1 188 ? -8.777 -0.802 -8.579 1.00 95.69 188 TYR A CA 1
ATOM 1353 C C . TYR A 1 188 ? -9.325 -0.054 -7.354 1.00 95.69 188 TYR A C 1
ATOM 1355 O O . TYR A 1 188 ? -9.078 1.141 -7.200 1.00 95.69 188 TYR A O 1
ATOM 1363 N N . ALA A 1 189 ? -10.025 -0.752 -6.454 1.00 95.06 189 ALA A N 1
ATOM 1364 C CA . ALA A 1 189 ? -10.533 -0.165 -5.217 1.00 95.06 189 ALA A CA 1
ATOM 1365 C C . ALA A 1 189 ? -9.403 0.305 -4.290 1.00 95.06 189 ALA A C 1
ATOM 1367 O O . ALA A 1 189 ? -9.510 1.386 -3.719 1.00 95.06 189 ALA A O 1
ATOM 1368 N N . ALA A 1 190 ? -8.316 -0.464 -4.164 1.00 95.94 190 ALA A N 1
ATOM 1369 C CA . ALA A 1 190 ? -7.144 -0.060 -3.391 1.00 95.94 190 ALA A CA 1
ATOM 1370 C C . ALA A 1 190 ? -6.478 1.198 -3.969 1.00 95.94 190 ALA A C 1
ATOM 1372 O O . ALA A 1 190 ? -6.108 2.095 -3.214 1.00 95.94 190 ALA A O 1
ATOM 1373 N N . LEU A 1 191 ? -6.389 1.294 -5.299 1.00 95.81 191 LEU A N 1
ATOM 1374 C CA . LEU A 1 191 ? -5.825 2.452 -5.991 1.00 95.81 191 LEU A CA 1
ATOM 1375 C C . LEU A 1 191 ? -6.689 3.716 -5.834 1.00 95.81 191 LEU A C 1
ATOM 1377 O O . LEU A 1 191 ? -6.158 4.814 -5.718 1.00 95.81 191 LEU A O 1
ATOM 1381 N N . ALA A 1 192 ? -8.015 3.569 -5.802 1.00 94.69 192 ALA A N 1
ATOM 1382 C CA . ALA A 1 192 ? -8.959 4.682 -5.683 1.00 94.69 192 ALA A CA 1
ATOM 1383 C C . ALA A 1 192 ? -9.117 5.240 -4.250 1.00 94.69 192 ALA A C 1
ATOM 1385 O O . ALA A 1 192 ? -9.891 6.178 -4.051 1.00 94.69 192 ALA A O 1
ATOM 1386 N N . ARG A 1 193 ? -8.422 4.674 -3.253 1.00 94.44 193 ARG A N 1
ATOM 1387 C CA . ARG A 1 193 ? -8.485 5.113 -1.849 1.00 94.44 193 ARG A CA 1
ATOM 1388 C C . ARG A 1 193 ? -7.999 6.554 -1.682 1.00 94.44 193 ARG A C 1
ATOM 1390 O O . ARG A 1 193 ? -6.989 6.958 -2.260 1.00 94.44 193 ARG A O 1
ATOM 1397 N N . GLY A 1 194 ? -8.700 7.307 -0.837 1.00 94.25 194 GLY A N 1
ATOM 1398 C CA . GLY A 1 194 ? -8.284 8.645 -0.415 1.00 94.25 194 GLY A CA 1
ATOM 1399 C C . GLY A 1 194 ? -7.446 8.623 0.864 1.00 94.25 194 GLY A C 1
ATOM 1400 O O . GLY A 1 194 ? -7.230 7.579 1.487 1.00 94.25 194 GLY A O 1
ATOM 1401 N N . ALA A 1 195 ? -7.027 9.800 1.325 1.00 94.19 195 ALA A N 1
ATOM 1402 C CA . ALA A 1 195 ? -6.247 9.944 2.550 1.00 94.19 195 ALA A CA 1
ATOM 1403 C C . ALA A 1 195 ? -6.937 9.361 3.782 1.00 94.19 195 ALA A C 1
ATOM 1405 O O . ALA A 1 195 ? -6.280 8.775 4.638 1.00 94.19 195 ALA A O 1
ATOM 1406 N N . LYS A 1 196 ? -8.265 9.493 3.883 1.00 91.44 196 LYS A N 1
ATOM 1407 C CA . LYS A 1 196 ? -9.022 8.948 5.020 1.00 91.44 196 LYS A CA 1
ATOM 1408 C C . LYS A 1 196 ? -8.943 7.425 5.114 1.00 91.44 196 LYS A C 1
ATOM 1410 O O . LYS A 1 196 ? -9.045 6.904 6.225 1.00 91.44 196 LYS A O 1
ATOM 1415 N N . ASP A 1 197 ? -8.803 6.732 3.990 1.00 91.50 197 ASP A N 1
ATOM 1416 C CA . ASP A 1 197 ? -8.766 5.267 3.935 1.00 91.50 197 ASP A CA 1
ATOM 1417 C C . ASP A 1 197 ? -7.360 4.720 4.186 1.00 91.50 197 ASP A C 1
ATOM 1419 O O . ASP A 1 197 ? -7.213 3.587 4.631 1.00 91.50 197 ASP A O 1
ATOM 1423 N N . LEU A 1 198 ? -6.337 5.539 3.928 1.00 94.00 198 LEU A N 1
ATOM 1424 C CA . LEU A 1 198 ? -4.935 5.206 4.175 1.00 94.00 198 LEU A CA 1
ATOM 1425 C C . LEU A 1 198 ? -4.417 5.718 5.520 1.00 94.00 198 LEU A C 1
ATOM 1427 O O . LEU A 1 198 ? -3.325 5.337 5.918 1.00 94.00 198 LEU A O 1
ATOM 1431 N N . ALA A 1 199 ? -5.143 6.595 6.212 1.00 92.88 199 ALA A N 1
ATOM 1432 C CA . ALA A 1 199 ? -4.726 7.101 7.515 1.00 92.88 199 ALA A CA 1
ATOM 1433 C C . ALA A 1 199 ? -4.753 5.988 8.569 1.00 92.88 199 ALA A C 1
ATOM 1435 O O . ALA A 1 199 ? -5.741 5.256 8.667 1.00 92.88 199 ALA A O 1
ATOM 1436 N N . ASP A 1 200 ? -3.711 5.914 9.401 1.00 90.88 200 ASP A N 1
ATOM 1437 C CA . ASP A 1 200 ? -3.716 5.012 10.546 1.00 90.88 200 ASP A CA 1
ATOM 1438 C C . ASP A 1 200 ? -4.799 5.460 11.531 1.00 90.88 200 ASP A C 1
ATOM 1440 O O . ASP A 1 200 ? -4.812 6.592 12.030 1.00 90.88 200 ASP A O 1
ATOM 1444 N N . ARG A 1 201 ? -5.756 4.567 11.773 1.00 89.06 201 ARG A N 1
ATOM 1445 C CA . ARG A 1 201 ? -6.848 4.792 12.723 1.00 89.06 201 ARG A CA 1
ATOM 1446 C C . ARG A 1 201 ? -6.567 4.145 14.071 1.00 89.06 201 ARG A C 1
ATOM 1448 O O . ARG A 1 201 ? -7.436 4.202 14.931 1.00 89.06 201 ARG A O 1
ATOM 1455 N N . SER A 1 202 ? -5.414 3.523 14.276 1.00 89.75 202 SER A N 1
ATOM 1456 C CA . SER A 1 202 ? -5.079 2.865 15.535 1.00 89.75 202 SER A CA 1
ATOM 1457 C C . SER A 1 202 ? -5.039 3.894 16.668 1.00 89.75 202 SER A C 1
ATOM 1459 O O . SER A 1 202 ? -4.309 4.880 16.619 1.00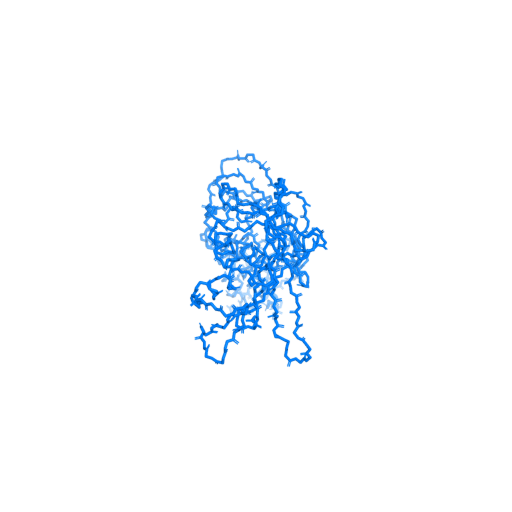 89.75 202 SER A O 1
ATOM 1461 N N . VAL A 1 203 ? -5.877 3.688 17.681 1.00 90.06 203 VAL A N 1
ATOM 1462 C CA . VAL A 1 203 ? -5.856 4.458 18.932 1.00 90.06 203 VAL A CA 1
ATOM 1463 C C . VAL A 1 203 ? -4.813 3.856 19.866 1.00 90.06 203 VAL A C 1
ATOM 1465 O O . VAL A 1 203 ? -4.003 4.576 20.443 1.00 90.06 203 VAL A O 1
ATOM 1468 N N . TRP A 1 204 ? -4.805 2.528 19.968 1.00 93.19 204 TRP A N 1
ATOM 1469 C CA . TRP A 1 204 ? -3.706 1.750 20.524 1.00 93.19 204 TRP A CA 1
ATOM 1470 C C . TRP A 1 204 ? -3.731 0.329 19.967 1.00 93.19 204 TRP A C 1
ATOM 1472 O O . TRP A 1 204 ? -4.772 -0.159 19.511 1.00 93.19 204 TRP A O 1
ATOM 1482 N N . THR A 1 205 ? -2.584 -0.327 20.086 1.00 92.44 205 THR A N 1
ATOM 1483 C CA . THR A 1 205 ? -2.381 -1.736 19.769 1.00 92.44 205 THR A CA 1
ATOM 1484 C C . THR A 1 205 ? -1.509 -2.319 20.867 1.00 92.44 205 THR A C 1
ATOM 1486 O O . THR A 1 205 ? -0.385 -1.867 21.067 1.00 92.44 205 THR A O 1
ATOM 1489 N N . GLU A 1 206 ? -2.049 -3.290 21.584 1.00 94.31 206 GLU A N 1
ATOM 1490 C CA . GLU A 1 206 ? -1.387 -4.036 22.644 1.00 94.31 206 GLU A CA 1
ATOM 1491 C C . GLU A 1 206 ? -1.369 -5.519 22.263 1.00 94.31 206 GLU A C 1
ATOM 1493 O O . GLU A 1 206 ? -2.234 -6.001 21.529 1.00 94.31 206 GLU A O 1
ATOM 1498 N N . GLU A 1 207 ? -0.400 -6.254 22.790 1.00 93.25 207 GLU A N 1
ATOM 1499 C CA . GLU A 1 207 ? -0.368 -7.708 22.676 1.00 93.25 207 GLU A CA 1
ATOM 1500 C C . GLU A 1 207 ? -1.332 -8.307 23.723 1.00 93.25 207 GLU A C 1
ATOM 1502 O O . GLU A 1 207 ? -1.162 -8.046 24.915 1.00 93.25 207 GLU A O 1
ATOM 1507 N N . PRO A 1 208 ? -2.350 -9.111 23.355 1.00 94.06 208 PRO A N 1
ATOM 1508 C CA . PRO A 1 208 ? -3.353 -9.589 24.314 1.00 94.06 208 PRO A CA 1
ATOM 1509 C C . PRO A 1 208 ? -2.768 -10.296 25.543 1.00 94.06 208 PRO A C 1
ATOM 1511 O O . PRO A 1 208 ? -3.298 -10.177 26.652 1.00 94.06 208 PRO A O 1
ATOM 1514 N N . THR A 1 209 ? -1.652 -11.005 25.359 1.00 92.56 209 THR A N 1
ATOM 1515 C CA . THR A 1 209 ? -0.968 -11.743 26.428 1.00 92.56 209 THR A CA 1
ATOM 1516 C C . THR A 1 209 ? -0.237 -10.840 27.425 1.00 92.56 209 THR A C 1
ATOM 1518 O O . THR A 1 209 ? -0.007 -11.261 28.557 1.00 92.56 209 THR A O 1
ATOM 1521 N N . THR A 1 210 ? 0.066 -9.587 27.068 1.00 94.88 210 THR A N 1
ATOM 1522 C CA . THR A 1 210 ? 0.658 -8.610 27.998 1.00 94.88 210 THR A CA 1
ATOM 1523 C C . THR A 1 210 ? -0.397 -7.884 28.832 1.00 94.88 210 THR A C 1
ATOM 1525 O O . THR A 1 210 ? -0.053 -7.217 29.807 1.00 94.88 210 THR A O 1
ATOM 1528 N N . ILE A 1 211 ? -1.688 -8.027 28.518 1.00 96.50 211 ILE A N 1
ATOM 1529 C CA . ILE A 1 211 ? -2.776 -7.473 29.329 1.00 96.50 211 ILE A CA 1
ATOM 1530 C C . ILE A 1 211 ? -2.987 -8.370 30.551 1.00 96.50 211 ILE A C 1
ATOM 1532 O O . ILE A 1 211 ? -3.515 -9.478 30.450 1.00 96.50 211 ILE A O 1
ATOM 1536 N N . VAL A 1 212 ? -2.579 -7.879 31.720 1.00 96.75 212 VAL A N 1
ATOM 1537 C CA . VAL A 1 212 ? -2.557 -8.633 32.985 1.00 96.75 212 VAL A CA 1
ATOM 1538 C C . VAL A 1 212 ? -3.777 -8.386 33.865 1.00 96.75 212 VAL A C 1
ATOM 1540 O O . VAL A 1 212 ? -4.059 -9.182 34.758 1.00 96.75 212 VAL A O 1
ATOM 1543 N N . ALA A 1 213 ? -4.520 -7.305 33.626 1.00 97.50 213 ALA A N 1
ATOM 1544 C CA . ALA A 1 213 ? -5.793 -7.078 34.294 1.00 97.50 213 ALA A CA 1
ATOM 1545 C C . ALA A 1 213 ? -6.789 -6.330 33.406 1.00 97.50 213 ALA A C 1
ATOM 1547 O O . ALA A 1 213 ? -6.413 -5.477 32.601 1.00 97.50 213 ALA A O 1
ATOM 1548 N N . LEU A 1 214 ? -8.065 -6.629 33.615 1.00 98.25 214 LEU A N 1
ATOM 1549 C CA . LEU A 1 214 ? -9.219 -5.946 33.048 1.00 98.25 214 LEU A CA 1
ATOM 1550 C C . LEU A 1 214 ? -10.110 -5.498 34.205 1.00 98.25 214 LEU A C 1
ATOM 1552 O O . LEU A 1 214 ? -10.506 -6.312 35.029 1.00 98.25 214 LEU A O 1
ATOM 1556 N N . GLN A 1 215 ? -10.462 -4.223 34.258 1.00 98.31 215 GLN A N 1
ATOM 1557 C CA . GLN A 1 215 ? -11.400 -3.680 35.230 1.00 98.31 215 GLN A CA 1
ATOM 1558 C C . GLN A 1 215 ? -12.638 -3.158 34.506 1.00 98.31 215 GLN A C 1
ATOM 1560 O O . GLN A 1 215 ? -12.494 -2.432 33.526 1.00 98.31 215 GLN A O 1
ATOM 1565 N N . ILE A 1 216 ? -13.831 -3.513 34.984 1.00 98.19 216 ILE A N 1
ATOM 1566 C CA . ILE A 1 216 ? -15.118 -3.036 34.463 1.00 98.19 216 ILE A CA 1
ATOM 1567 C C . ILE A 1 216 ? -15.973 -2.592 35.648 1.00 98.19 216 ILE A C 1
ATOM 1569 O O . ILE A 1 216 ? -16.269 -3.408 36.516 1.00 98.19 216 ILE A O 1
ATOM 1573 N N . ASP A 1 217 ? -16.332 -1.310 35.713 1.00 97.31 217 ASP A N 1
ATOM 1574 C CA . ASP A 1 217 ? -17.186 -0.730 36.768 1.00 97.31 217 ASP A CA 1
ATOM 1575 C C . ASP A 1 217 ? -16.785 -1.117 38.205 1.00 97.31 217 ASP A C 1
ATOM 1577 O O . ASP A 1 217 ? -17.615 -1.378 39.072 1.00 97.31 217 ASP A O 1
ATOM 1581 N N . GLY A 1 218 ? -15.478 -1.176 38.473 1.00 94.75 218 GLY A N 1
ATOM 1582 C CA . GLY A 1 218 ? -14.950 -1.547 39.790 1.00 94.75 218 GLY A CA 1
ATOM 1583 C C . GLY A 1 218 ? -14.718 -3.047 40.002 1.00 94.75 218 GLY A C 1
ATOM 1584 O O . GLY A 1 218 ? -14.016 -3.400 40.947 1.00 94.75 218 GLY A O 1
ATOM 1585 N N . ILE A 1 219 ? -15.214 -3.920 39.120 1.00 97.88 219 ILE A N 1
ATOM 1586 C CA . ILE A 1 219 ? -14.903 -5.355 39.125 1.00 97.88 219 ILE A CA 1
ATOM 1587 C C . ILE A 1 219 ? -13.570 -5.569 38.418 1.00 97.88 219 ILE A C 1
ATOM 1589 O O . ILE A 1 219 ? -13.412 -5.191 37.260 1.00 97.88 219 ILE A O 1
ATOM 1593 N N . THR A 1 220 ? -12.622 -6.207 39.097 1.00 98.06 220 THR A N 1
ATOM 1594 C CA . THR A 1 220 ? -11.288 -6.487 38.560 1.00 98.06 220 THR A CA 1
ATOM 1595 C C . THR A 1 220 ? -11.159 -7.956 38.204 1.00 98.06 220 THR A C 1
ATOM 1597 O O . THR A 1 220 ? -11.359 -8.822 39.051 1.00 98.06 220 THR A O 1
ATOM 1600 N N . TYR A 1 221 ? -10.755 -8.221 36.969 1.00 98.25 221 TYR A N 1
ATOM 1601 C CA . TYR A 1 221 ? -10.324 -9.511 36.465 1.00 98.25 221 TYR A CA 1
ATOM 1602 C C . TYR A 1 221 ? -8.799 -9.497 36.345 1.00 98.25 221 TYR A C 1
ATOM 1604 O O . TYR A 1 221 ? -8.259 -8.719 35.561 1.00 98.25 221 TYR A O 1
ATOM 1612 N N . ALA A 1 222 ? -8.100 -10.323 37.118 1.00 97.56 222 ALA A N 1
ATOM 1613 C CA . ALA A 1 222 ? -6.644 -10.442 37.064 1.00 97.56 222 ALA A CA 1
ATOM 1614 C C . ALA A 1 222 ? -6.249 -11.761 36.398 1.00 97.56 222 ALA A C 1
ATOM 1616 O O . ALA A 1 222 ? -6.764 -12.825 36.760 1.00 97.56 222 ALA A O 1
ATOM 1617 N N . ARG A 1 223 ? -5.347 -11.676 35.419 1.00 96.19 223 ARG A N 1
ATOM 1618 C CA . ARG A 1 223 ? -4.822 -12.831 34.693 1.00 96.19 223 ARG A CA 1
ATOM 1619 C C . ARG A 1 223 ? -3.967 -13.674 35.644 1.00 96.19 223 ARG A C 1
ATOM 1621 O O . ARG A 1 223 ? -3.139 -13.135 36.378 1.00 96.19 223 ARG A O 1
ATOM 1628 N N . GLY A 1 224 ? -4.202 -14.982 35.648 1.00 93.88 224 GLY A N 1
ATOM 1629 C CA . GLY A 1 224 ? -3.438 -15.952 36.428 1.00 93.88 224 GLY A CA 1
ATOM 1630 C C . GLY A 1 224 ? -2.099 -16.312 35.786 1.00 93.88 224 GLY A C 1
ATOM 1631 O O . GLY A 1 224 ? -1.711 -15.772 34.749 1.00 93.88 224 GLY A O 1
ATOM 1632 N N . ALA A 1 225 ? -1.391 -17.253 36.411 1.00 88.31 225 ALA A N 1
ATOM 1633 C CA . ALA A 1 225 ? -0.127 -17.771 35.887 1.00 88.31 225 ALA A CA 1
ATOM 1634 C C . ALA A 1 225 ? -0.340 -18.758 34.725 1.00 88.31 225 ALA A C 1
ATOM 1636 O O . ALA A 1 225 ? 0.569 -18.968 33.920 1.00 88.31 225 ALA A O 1
ATOM 1637 N N . VAL A 1 226 ? -1.529 -19.363 34.629 1.00 88.88 226 VAL A N 1
ATOM 1638 C CA . VAL A 1 226 ? -1.890 -20.291 33.554 1.00 88.88 226 VAL A CA 1
ATOM 1639 C C . VAL A 1 226 ? -2.626 -19.548 32.436 1.00 88.88 226 VAL A C 1
ATOM 1641 O O . VAL A 1 226 ? -3.466 -18.682 32.678 1.00 88.88 226 VAL A O 1
ATOM 1644 N N . ILE A 1 227 ? -2.330 -19.897 31.180 1.00 79.94 227 ILE A N 1
ATOM 1645 C CA . ILE A 1 227 ? -3.016 -19.329 30.010 1.00 79.94 227 ILE A CA 1
ATOM 1646 C C . ILE A 1 227 ? -4.529 -19.570 30.131 1.00 79.94 227 ILE A C 1
ATOM 1648 O O . ILE A 1 227 ? -4.974 -20.702 30.311 1.00 79.94 227 ILE A O 1
ATOM 1652 N N . GLY A 1 228 ? -5.316 -18.497 30.012 1.00 84.12 228 GLY A N 1
ATOM 1653 C CA . GLY A 1 228 ? -6.778 -18.526 30.124 1.00 84.12 228 GLY A CA 1
ATOM 1654 C C . GLY A 1 228 ? -7.319 -18.511 31.559 1.00 84.12 228 GLY A C 1
ATOM 1655 O O . GLY A 1 228 ? -8.537 -18.453 31.743 1.00 84.12 228 GLY A O 1
ATOM 1656 N N . GLU A 1 229 ? -6.453 -18.529 32.574 1.00 93.75 229 GLU A N 1
ATOM 1657 C CA . GLU A 1 229 ? -6.853 -18.374 33.970 1.00 93.75 229 GLU A CA 1
ATOM 1658 C C . GLU A 1 229 ? -7.129 -16.902 34.290 1.00 93.75 229 GLU A C 1
ATOM 1660 O O . GLU A 1 229 ? -6.305 -16.020 34.041 1.00 93.75 229 GLU A O 1
ATOM 1665 N N . TRP A 1 230 ? -8.293 -16.648 34.884 1.00 97.31 230 TRP A N 1
ATOM 1666 C CA . TRP A 1 230 ? -8.708 -15.325 35.326 1.00 97.31 230 TRP A CA 1
ATOM 1667 C C . TRP A 1 230 ? -9.332 -15.421 36.712 1.00 97.31 230 TRP A C 1
ATOM 1669 O O . TRP A 1 230 ? -10.201 -16.256 36.966 1.00 97.31 230 TRP A O 1
ATOM 1679 N N . THR A 1 231 ? -8.913 -14.527 37.596 1.00 97.00 231 THR A N 1
ATOM 1680 C CA . THR A 1 231 ? -9.487 -14.355 38.934 1.00 97.00 231 THR A CA 1
ATOM 1681 C C . THR A 1 231 ? -10.304 -13.073 38.970 1.00 97.00 231 THR A C 1
ATOM 1683 O O . THR A 1 231 ? -9.988 -12.130 38.251 1.00 97.00 231 THR A O 1
ATOM 1686 N N . ARG A 1 232 ? -11.371 -13.030 39.773 1.00 97.50 232 ARG A N 1
ATOM 1687 C CA . ARG A 1 232 ? -12.283 -11.880 39.865 1.00 97.50 232 ARG A CA 1
ATOM 1688 C C . ARG A 1 232 ? -12.347 -11.346 41.288 1.00 97.50 232 ARG A C 1
ATOM 1690 O O . ARG A 1 232 ? -12.512 -12.118 42.231 1.00 97.50 232 ARG A O 1
ATOM 1697 N N . THR A 1 233 ? -12.312 -10.025 41.407 1.00 97.25 233 THR A N 1
ATOM 1698 C CA . THR A 1 233 ? -12.536 -9.279 42.646 1.00 97.25 233 THR A CA 1
ATOM 1699 C C . THR A 1 233 ? -13.661 -8.264 42.422 1.00 97.25 233 THR A C 1
ATOM 1701 O O . THR A 1 233 ? -13.532 -7.436 41.520 1.00 97.25 233 THR A O 1
ATOM 1704 N N . PRO A 1 234 ? -14.746 -8.283 43.220 1.00 95.75 234 PRO A N 1
ATOM 1705 C CA . PRO A 1 234 ? -15.029 -9.226 44.308 1.00 95.75 234 PRO A CA 1
ATOM 1706 C C . PRO A 1 234 ? -15.214 -10.670 43.809 1.00 95.75 234 PRO A C 1
ATOM 1708 O O . PRO A 1 234 ? -15.542 -10.894 42.642 1.00 95.75 234 PRO A O 1
ATOM 1711 N N . ALA A 1 235 ? -15.001 -11.650 44.693 1.00 94.31 235 ALA A N 1
ATOM 1712 C CA . ALA A 1 235 ? -15.093 -13.069 44.347 1.00 94.31 235 ALA A CA 1
ATOM 1713 C C . ALA A 1 235 ? -16.464 -13.410 43.733 1.00 94.31 235 ALA A C 1
ATOM 1715 O O . ALA A 1 235 ? -17.507 -12.970 44.216 1.00 94.31 235 ALA A O 1
ATOM 1716 N N . GLY A 1 236 ? -16.459 -14.181 42.649 1.00 91.94 236 GLY A N 1
ATOM 1717 C CA . GLY A 1 236 ? -17.657 -14.568 41.908 1.00 91.94 236 GLY A CA 1
ATOM 1718 C C . GLY A 1 236 ? -17.328 -15.570 40.806 1.00 91.94 236 GLY A C 1
ATOM 1719 O O . GLY A 1 236 ? -16.168 -15.942 40.628 1.00 91.94 236 GLY A O 1
ATOM 1720 N N . GLN A 1 237 ? -18.343 -16.016 40.063 1.00 91.31 237 GLN A N 1
ATOM 1721 C CA . GLN A 1 237 ? -18.117 -16.893 38.914 1.00 91.31 237 GLN A CA 1
ATOM 1722 C C . GLN A 1 237 ? -17.331 -16.158 37.822 1.00 91.31 237 GLN A C 1
ATOM 1724 O O . GLN A 1 237 ? -17.638 -15.014 37.488 1.00 91.31 237 GLN A O 1
ATOM 1729 N N . VAL A 1 238 ? -16.338 -16.835 37.243 1.00 93.75 238 VAL A N 1
ATOM 1730 C CA . VAL A 1 238 ? -15.520 -16.302 36.149 1.00 93.75 238 VAL A CA 1
ATOM 1731 C C . VAL A 1 238 ? -15.633 -17.212 34.940 1.00 93.75 238 VAL A C 1
ATOM 1733 O O . VAL A 1 238 ? -15.363 -18.407 35.018 1.00 93.75 238 VAL A O 1
ATOM 1736 N N . ASN A 1 239 ? -15.997 -16.632 33.798 1.00 94.94 239 ASN A N 1
ATOM 1737 C CA . ASN A 1 239 ? -15.855 -17.286 32.504 1.00 94.94 239 ASN A CA 1
ATOM 1738 C C . ASN A 1 239 ? -14.560 -16.787 31.851 1.00 94.94 239 ASN A C 1
ATOM 1740 O O . ASN A 1 239 ? -14.570 -15.771 31.154 1.00 94.94 239 ASN A O 1
ATOM 1744 N N . GLY A 1 240 ? -13.450 -17.490 32.100 1.00 94.31 240 GLY A N 1
ATOM 1745 C CA . GLY A 1 240 ? -12.120 -17.090 31.625 1.00 94.31 240 GLY A CA 1
ATOM 1746 C C . GLY A 1 240 ? -12.050 -16.917 30.106 1.00 94.31 240 GLY A C 1
ATOM 1747 O O . GLY A 1 240 ? -11.502 -15.930 29.633 1.00 94.31 240 GLY A O 1
ATOM 1748 N N . ALA A 1 241 ? -12.707 -17.791 29.337 1.00 94.81 241 ALA A N 1
ATOM 1749 C CA . ALA A 1 241 ? -12.751 -17.686 27.877 1.00 94.81 241 ALA A CA 1
ATOM 1750 C C . ALA A 1 241 ? -13.432 -16.392 27.396 1.00 94.81 241 ALA A C 1
ATOM 1752 O O . ALA A 1 241 ? -12.985 -15.777 26.430 1.00 94.81 241 ALA A O 1
ATOM 1753 N N . ARG A 1 242 ? -14.496 -15.945 28.080 1.00 96.06 242 ARG A N 1
ATOM 1754 C CA . ARG A 1 242 ? -15.152 -14.665 27.770 1.00 96.06 242 ARG A CA 1
ATOM 1755 C C . ARG A 1 242 ? -14.261 -13.474 28.112 1.00 96.06 242 ARG A C 1
ATOM 1757 O O . ARG A 1 242 ? -14.217 -12.527 27.330 1.00 96.06 242 ARG A O 1
ATOM 1764 N N . VAL A 1 243 ? -13.577 -13.514 29.257 1.00 97.25 243 VAL A N 1
ATOM 1765 C CA . VAL A 1 243 ? -12.634 -12.455 29.650 1.00 97.25 243 VAL A CA 1
ATOM 1766 C C . VAL A 1 243 ? -11.492 -12.373 28.637 1.00 97.25 243 VAL A C 1
ATOM 1768 O O . VAL A 1 243 ? -11.210 -11.291 28.136 1.00 97.25 243 VAL A O 1
ATOM 1771 N N . GLU A 1 244 ? -10.916 -13.512 28.252 1.00 96.31 244 GLU A N 1
ATOM 1772 C CA . GLU A 1 244 ? -9.846 -13.591 27.255 1.00 96.31 244 GLU A CA 1
ATOM 1773 C C . GLU A 1 244 ? -10.284 -13.037 25.894 1.00 96.31 244 GLU A C 1
ATOM 1775 O O . GLU A 1 244 ? -9.588 -12.214 25.303 1.00 96.31 244 GLU A O 1
ATOM 1780 N N . ALA A 1 245 ? -11.470 -13.428 25.413 1.00 95.50 245 ALA A N 1
ATOM 1781 C CA . ALA A 1 245 ? -12.014 -12.925 24.155 1.00 95.50 245 ALA A CA 1
ATOM 1782 C C . ALA A 1 245 ? -12.248 -11.406 24.191 1.00 95.50 245 ALA A C 1
ATOM 1784 O O . ALA A 1 245 ? -11.967 -10.713 23.212 1.00 95.50 245 ALA A O 1
ATOM 1785 N N . LEU A 1 246 ? -12.734 -10.875 25.320 1.00 97.44 246 LEU A N 1
ATOM 1786 C CA . LEU A 1 246 ? -12.916 -9.437 25.496 1.00 97.44 246 LEU A CA 1
ATOM 1787 C C . LEU A 1 246 ? -11.572 -8.698 25.528 1.00 97.44 246 LEU A C 1
ATOM 1789 O O . LEU A 1 246 ? -11.425 -7.681 24.857 1.00 97.44 246 LEU A O 1
ATOM 1793 N N . VAL A 1 247 ? -10.588 -9.217 26.264 1.00 96.94 247 VAL A N 1
ATOM 1794 C CA . VAL A 1 247 ? -9.229 -8.661 26.319 1.00 96.94 247 VAL A CA 1
ATOM 1795 C C . VAL A 1 247 ? -8.597 -8.639 24.930 1.00 96.94 247 VAL A C 1
ATOM 1797 O O . VAL A 1 247 ? -8.119 -7.590 24.510 1.00 96.94 247 VAL A O 1
ATOM 1800 N N . GLY A 1 248 ? -8.675 -9.739 24.178 1.00 95.81 248 GLY A N 1
ATOM 1801 C CA . GLY A 1 248 ? -8.192 -9.796 22.798 1.00 95.81 248 GLY A CA 1
ATOM 1802 C C . GLY A 1 248 ? -8.877 -8.776 21.884 1.00 95.81 248 GLY A C 1
ATOM 1803 O O . GLY A 1 248 ? -8.215 -8.121 21.084 1.00 95.81 248 GLY A O 1
ATOM 1804 N N . ALA A 1 249 ? -10.188 -8.574 22.043 1.00 95.56 249 ALA A N 1
ATOM 1805 C CA . ALA A 1 249 ? -10.931 -7.589 21.261 1.00 95.56 249 ALA A CA 1
ATOM 1806 C C . ALA A 1 249 ? -10.611 -6.129 21.639 1.00 95.56 249 ALA A C 1
ATOM 1808 O O . ALA A 1 249 ? -10.690 -5.252 20.782 1.00 95.56 249 ALA A O 1
ATOM 1809 N N . LEU A 1 250 ? -10.264 -5.852 22.901 1.00 96.69 250 LEU A N 1
ATOM 1810 C CA . LEU A 1 250 ? -9.903 -4.509 23.378 1.00 96.69 250 LEU A CA 1
ATOM 1811 C C . LEU A 1 250 ? -8.404 -4.193 23.248 1.00 96.69 250 LEU A C 1
ATOM 1813 O O . LEU A 1 250 ? -8.012 -3.030 23.377 1.00 96.69 250 LEU A O 1
ATOM 1817 N N . ALA A 1 251 ? -7.571 -5.203 22.983 1.00 95.75 251 ALA A N 1
ATOM 1818 C CA . ALA A 1 251 ? -6.131 -5.050 22.807 1.00 95.75 251 ALA A CA 1
ATOM 1819 C C . ALA A 1 251 ? -5.788 -4.145 21.616 1.00 95.75 251 ALA A C 1
ATOM 1821 O O . ALA A 1 251 ? -4.827 -3.386 21.672 1.00 95.75 251 ALA A O 1
ATOM 1822 N N . THR A 1 252 ? -6.600 -4.165 20.557 1.00 92.31 252 THR A N 1
ATOM 1823 C CA . THR A 1 252 ? -6.461 -3.252 19.417 1.00 92.31 252 THR A CA 1
ATOM 1824 C C . THR A 1 252 ? -7.721 -2.418 19.263 1.00 92.31 252 THR A C 1
ATOM 1826 O O . THR A 1 252 ? -8.798 -2.958 19.018 1.00 92.31 252 THR A O 1
ATOM 1829 N N . LEU A 1 253 ? -7.594 -1.094 19.347 1.00 92.56 253 LEU A N 1
ATOM 1830 C CA . LEU A 1 253 ? -8.706 -0.176 19.111 1.00 92.56 253 LEU A CA 1
ATOM 1831 C C . LEU A 1 253 ? -8.435 0.715 17.910 1.00 92.56 253 LEU A C 1
ATOM 1833 O O . LEU A 1 253 ? -7.372 1.322 17.790 1.00 92.56 253 LEU A O 1
ATOM 1837 N N . LYS A 1 254 ? -9.446 0.844 17.049 1.00 89.06 254 LYS A N 1
ATOM 1838 C CA . LYS A 1 254 ? -9.428 1.749 15.901 1.00 89.06 254 LYS A CA 1
ATOM 1839 C C . LYS A 1 254 ? -10.443 2.874 16.084 1.00 89.06 254 LYS A C 1
ATOM 1841 O O . LYS A 1 254 ? -11.581 2.651 16.499 1.00 89.06 254 LYS A O 1
ATOM 1846 N N . ARG A 1 255 ? -10.024 4.087 15.739 1.00 89.06 255 ARG A N 1
ATOM 1847 C CA . ARG A 1 255 ? -10.832 5.300 15.707 1.00 89.06 255 ARG A CA 1
ATOM 1848 C C . ARG A 1 255 ? -11.993 5.111 14.741 1.00 89.06 255 ARG A C 1
ATOM 1850 O O . ARG A 1 255 ? -11.809 4.688 13.597 1.00 89.06 255 ARG A O 1
ATOM 1857 N N . SER A 1 256 ? -13.181 5.479 15.196 1.00 84.00 256 SER A N 1
ATOM 1858 C CA . SER A 1 256 ? -14.368 5.556 14.357 1.00 84.00 256 SER A CA 1
ATOM 1859 C C . SER A 1 256 ? -14.482 6.955 13.747 1.00 84.00 256 SER A C 1
ATOM 1861 O O . SER A 1 256 ? -14.308 7.940 14.465 1.00 84.00 256 SER A O 1
ATOM 1863 N N . PRO A 1 257 ? -14.791 7.083 12.445 1.00 70.56 257 PRO A N 1
ATOM 1864 C CA . PRO A 1 257 ? -15.142 8.370 11.848 1.00 70.56 257 PRO A CA 1
ATOM 18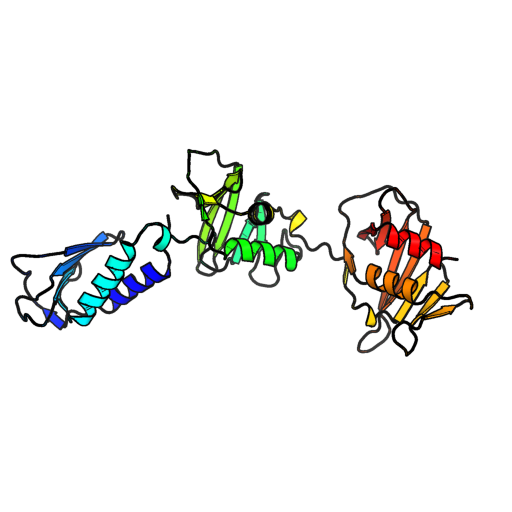65 C C . PRO A 1 257 ? -16.547 8.847 12.257 1.00 70.56 257 PRO A C 1
ATOM 1867 O O . PRO A 1 257 ? -16.891 10.000 12.014 1.00 70.56 257 PRO A O 1
ATOM 1870 N N . GLU A 1 258 ? -17.366 7.968 12.837 1.00 71.94 258 GLU A N 1
ATOM 1871 C CA . GLU A 1 258 ? -18.750 8.254 13.195 1.00 71.94 258 GLU A CA 1
ATOM 1872 C C . GLU A 1 258 ? -18.849 8.795 14.625 1.00 71.94 258 GLU A C 1
ATOM 1874 O O . GLU A 1 258 ? -18.469 8.124 15.588 1.00 71.94 258 GLU A O 1
ATOM 1879 N N . VAL A 1 259 ? -19.396 10.004 14.755 1.00 65.69 259 VAL A N 1
ATOM 1880 C CA . VAL A 1 259 ? -19.763 10.603 16.042 1.00 65.69 259 VAL A CA 1
ATOM 1881 C C . VAL A 1 259 ? -21.232 10.279 16.293 1.00 65.69 259 VAL A C 1
ATOM 1883 O O . VAL A 1 259 ? -22.125 11.021 15.894 1.00 65.69 259 VAL A O 1
ATOM 1886 N N . ALA A 1 260 ? -21.489 9.130 16.911 1.00 71.94 260 ALA A N 1
ATOM 1887 C CA . ALA A 1 260 ? -22.829 8.785 17.376 1.00 71.94 260 ALA A CA 1
ATOM 1888 C C . ALA A 1 260 ? -23.089 9.396 18.761 1.00 71.94 260 ALA A C 1
ATOM 1890 O O . ALA A 1 260 ? -22.157 9.623 19.535 1.00 71.94 260 ALA A O 1
ATOM 1891 N N . SER A 1 261 ? -24.365 9.624 19.088 1.00 79.19 261 SER A N 1
ATOM 1892 C CA . SER A 1 261 ? -24.783 10.059 20.424 1.00 79.19 261 SER A CA 1
ATOM 1893 C C . SER A 1 261 ? -24.198 9.136 21.495 1.00 79.19 261 SER A C 1
ATOM 1895 O O . SER A 1 261 ? -24.339 7.912 21.408 1.00 79.19 261 SER A O 1
ATOM 1897 N N . PHE A 1 262 ? -23.552 9.720 22.501 1.00 90.75 262 PHE A N 1
ATOM 1898 C CA . PHE A 1 262 ? -22.886 8.980 23.562 1.00 90.75 262 PHE A CA 1
ATOM 1899 C C . PHE A 1 262 ? -23.649 9.117 24.880 1.00 90.75 262 PHE A C 1
ATOM 1901 O O . PHE A 1 262 ? -23.818 10.212 25.413 1.00 90.75 262 PHE A O 1
ATOM 1908 N N . THR A 1 263 ? -24.074 7.984 25.429 1.00 93.88 263 THR A N 1
ATOM 1909 C CA . THR A 1 263 ? -24.590 7.880 26.797 1.00 93.88 263 THR A CA 1
ATOM 1910 C C . THR A 1 263 ? -23.741 6.851 27.513 1.00 93.88 263 THR A C 1
ATOM 1912 O O . THR A 1 263 ? -23.761 5.688 27.124 1.00 93.88 263 THR A O 1
ATOM 1915 N N . LYS A 1 264 ? -22.966 7.270 28.516 1.00 95.94 264 LYS A N 1
ATOM 1916 C CA . LYS A 1 264 ? -22.073 6.382 29.272 1.00 95.94 264 LYS A CA 1
ATOM 1917 C C . LYS A 1 264 ? -22.853 5.210 29.885 1.00 95.94 264 LYS A C 1
ATOM 1919 O O . LYS A 1 264 ? -23.898 5.429 30.491 1.00 95.94 264 LYS A O 1
ATOM 1924 N N . ALA A 1 265 ? -22.308 4.001 29.755 1.00 96.50 265 ALA A N 1
ATOM 1925 C CA . ALA A 1 265 ? -22.827 2.783 30.374 1.00 96.50 265 ALA A CA 1
ATOM 1926 C C . ALA A 1 265 ? -21.808 2.126 31.315 1.00 96.50 265 ALA A C 1
ATOM 1928 O O . ALA A 1 265 ? -22.181 1.763 32.422 1.00 96.50 265 ALA A O 1
ATOM 1929 N N . HIS A 1 266 ? -20.542 2.020 30.896 1.00 98.06 266 HIS A N 1
ATOM 1930 C CA . HIS A 1 266 ? -19.495 1.325 31.648 1.00 98.06 266 HIS A CA 1
ATOM 1931 C C . HIS A 1 266 ? -18.152 2.066 31.566 1.00 98.06 266 HIS A C 1
ATOM 1933 O O . HIS A 1 266 ? -17.842 2.683 30.544 1.00 98.06 266 HIS A O 1
ATOM 1939 N N . ASP A 1 267 ? -17.330 1.969 32.606 1.00 98.06 267 ASP A N 1
ATOM 1940 C CA . ASP A 1 267 ? -15.902 2.290 32.558 1.00 98.06 267 ASP A CA 1
ATOM 1941 C C . ASP A 1 267 ? -15.089 1.000 32.484 1.00 98.06 267 ASP A C 1
ATOM 1943 O O . ASP A 1 267 ? -15.231 0.105 33.317 1.00 98.06 267 ASP A O 1
ATOM 1947 N N . VAL A 1 268 ? -14.198 0.925 31.499 1.00 98.25 268 VAL A N 1
ATOM 1948 C CA . VAL A 1 268 ? -13.305 -0.208 31.275 1.00 98.25 268 VAL A CA 1
ATOM 1949 C C . VAL A 1 268 ? -11.859 0.261 31.380 1.00 98.25 268 VAL A C 1
ATOM 1951 O O . VAL A 1 268 ? -11.482 1.276 30.800 1.00 98.25 268 VAL A O 1
ATOM 1954 N N . THR A 1 269 ? -11.025 -0.472 32.112 1.00 98.19 269 THR A N 1
ATOM 1955 C CA . THR A 1 269 ? -9.582 -0.213 32.190 1.00 98.19 269 THR A CA 1
ATOM 1956 C C . THR A 1 269 ? -8.795 -1.497 31.964 1.00 98.19 269 THR A C 1
ATOM 1958 O O . THR A 1 269 ? -9.098 -2.525 32.557 1.00 98.19 269 THR A O 1
ATOM 1961 N N . LEU A 1 270 ? -7.766 -1.436 31.126 1.00 97.81 270 LEU A N 1
ATOM 1962 C CA . LEU A 1 270 ? -6.789 -2.501 30.922 1.00 97.81 270 LEU A CA 1
ATOM 1963 C C . LEU A 1 270 ? -5.485 -2.125 31.621 1.00 97.81 270 LEU A C 1
ATOM 1965 O O . LEU A 1 270 ? -5.019 -0.991 31.489 1.00 97.81 270 LEU A O 1
ATOM 1969 N N . ALA A 1 271 ? -4.881 -3.075 32.327 1.00 97.25 271 ALA A N 1
ATOM 1970 C CA . ALA A 1 271 ? -3.503 -2.973 32.789 1.00 97.25 271 ALA A CA 1
ATOM 1971 C C . ALA A 1 271 ? -2.608 -3.820 31.882 1.00 97.25 271 ALA A C 1
ATOM 1973 O O . ALA A 1 271 ? -2.798 -5.032 31.776 1.00 97.25 271 ALA A O 1
ATOM 1974 N N . VAL A 1 272 ? -1.636 -3.176 31.246 1.00 96.75 272 VAL A N 1
ATOM 1975 C CA . VAL A 1 272 ? -0.688 -3.786 30.313 1.00 96.75 272 VAL A CA 1
ATOM 1976 C C . VAL A 1 272 ? 0.669 -3.887 30.995 1.00 96.75 272 VAL A C 1
ATOM 1978 O O . VAL A 1 272 ? 1.211 -2.880 31.457 1.00 96.75 272 VAL A O 1
ATOM 1981 N N . ALA A 1 273 ? 1.215 -5.094 31.090 1.00 94.69 273 ALA A N 1
ATOM 1982 C CA . ALA A 1 273 ? 2.548 -5.317 31.623 1.00 94.69 273 ALA A CA 1
ATOM 1983 C C . ALA A 1 273 ? 3.595 -4.625 30.740 1.00 94.69 273 ALA A C 1
ATOM 1985 O O . ALA A 1 273 ? 3.617 -4.802 29.523 1.00 94.69 273 ALA A O 1
ATOM 1986 N N . ALA A 1 274 ? 4.472 -3.847 31.371 1.00 88.44 274 ALA A N 1
ATOM 1987 C CA . ALA A 1 274 ? 5.633 -3.264 30.717 1.00 88.44 274 ALA A CA 1
ATOM 1988 C C . ALA A 1 274 ? 6.844 -4.204 30.878 1.00 88.44 274 ALA A C 1
ATOM 1990 O O . ALA A 1 274 ? 6.971 -4.837 31.929 1.00 88.44 274 ALA A O 1
ATOM 1991 N N . PRO A 1 275 ? 7.772 -4.269 29.901 1.00 85.81 275 PRO A N 1
ATOM 1992 C CA . PRO A 1 275 ? 9.006 -5.051 30.036 1.00 85.81 275 PRO A CA 1
ATOM 1993 C C . PRO A 1 275 ? 9.843 -4.656 31.261 1.00 85.81 275 PRO A C 1
ATOM 1995 O O . PRO A 1 275 ? 10.518 -5.491 31.856 1.00 85.81 275 PRO A O 1
ATOM 1998 N N . ALA A 1 276 ? 9.787 -3.380 31.644 1.00 85.62 276 ALA A N 1
ATOM 1999 C CA . ALA A 1 276 ? 10.356 -2.857 32.875 1.00 85.62 276 ALA A CA 1
ATOM 2000 C C . ALA A 1 276 ? 9.452 -1.749 33.434 1.00 85.62 276 ALA A C 1
ATOM 2002 O O . ALA A 1 276 ? 8.923 -0.933 32.677 1.00 85.62 276 ALA A O 1
ATOM 2003 N N . GLY A 1 277 ? 9.317 -1.695 34.761 1.00 87.19 277 GLY A N 1
ATOM 2004 C CA . GLY A 1 277 ? 8.539 -0.669 35.455 1.00 87.19 277 GLY A CA 1
ATOM 2005 C C . GLY A 1 277 ? 7.063 -1.030 35.683 1.00 87.19 277 GLY A C 1
ATOM 2006 O O . GLY A 1 277 ? 6.670 -2.189 35.537 1.00 87.19 277 GLY A O 1
ATOM 2007 N N . PRO A 1 278 ? 6.244 -0.056 36.121 1.00 88.62 278 PRO A N 1
ATOM 2008 C CA . PRO A 1 278 ? 4.839 -0.289 36.428 1.00 88.62 278 PRO A CA 1
ATOM 2009 C C . PRO A 1 278 ? 4.017 -0.561 35.164 1.00 88.62 278 PRO A C 1
ATOM 2011 O O . PRO A 1 278 ? 4.337 -0.084 34.076 1.00 88.62 278 PRO A O 1
ATOM 2014 N N . ALA A 1 279 ? 2.911 -1.288 35.331 1.00 91.44 279 ALA A N 1
ATOM 2015 C CA . ALA A 1 279 ? 1.968 -1.539 34.249 1.00 91.44 279 ALA A CA 1
ATOM 2016 C C . ALA A 1 279 ? 1.375 -0.231 33.695 1.00 91.44 279 ALA A C 1
ATOM 2018 O O . ALA A 1 279 ? 0.997 0.672 34.449 1.00 91.44 279 ALA A O 1
ATOM 2019 N N . VAL A 1 280 ? 1.243 -0.163 32.372 1.00 95.38 280 VAL A N 1
ATOM 2020 C CA . VAL A 1 280 ? 0.570 0.936 31.674 1.00 95.38 280 VAL A CA 1
ATOM 2021 C C . VAL A 1 280 ? -0.937 0.723 31.767 1.00 95.38 280 VAL A C 1
ATOM 2023 O O . VAL A 1 280 ? -1.428 -0.390 31.591 1.00 95.38 280 VAL A O 1
ATOM 2026 N N . ARG A 1 281 ? -1.692 1.790 32.039 1.00 95.88 281 ARG A N 1
ATOM 2027 C CA . ARG A 1 281 ? -3.159 1.737 32.075 1.00 95.88 281 ARG A CA 1
ATOM 2028 C C . ARG A 1 281 ? -3.756 2.311 30.797 1.00 95.88 281 ARG A C 1
ATOM 2030 O O . ARG A 1 281 ? -3.410 3.421 30.396 1.00 95.88 281 ARG A O 1
ATOM 2037 N N . ARG A 1 282 ? -4.686 1.573 30.191 1.00 96.56 282 ARG A N 1
ATOM 2038 C CA . ARG A 1 282 ? -5.543 2.046 29.096 1.00 96.56 282 ARG A CA 1
ATOM 2039 C C . ARG A 1 282 ? -6.967 2.132 29.599 1.00 96.56 282 ARG A C 1
ATOM 2041 O O . ARG A 1 282 ? -7.473 1.152 30.131 1.00 96.56 282 ARG A O 1
ATOM 2048 N N . SER A 1 283 ? -7.610 3.275 29.423 1.00 96.81 283 SER A N 1
ATOM 2049 C CA . SER A 1 283 ? -8.977 3.483 29.895 1.00 96.81 283 SER A CA 1
ATOM 2050 C C . SER A 1 283 ? -9.906 3.781 28.733 1.00 96.81 283 SER A C 1
ATOM 2052 O O . SER A 1 283 ? -9.545 4.490 27.791 1.00 96.81 283 SER A O 1
ATOM 2054 N N . LEU A 1 284 ? -11.103 3.219 28.823 1.00 97.06 284 LEU A N 1
ATOM 2055 C CA . LEU A 1 284 ? -12.152 3.310 27.832 1.00 97.06 284 LEU A CA 1
ATOM 2056 C C . LEU A 1 284 ? -13.488 3.537 28.544 1.00 97.06 284 LEU A C 1
ATOM 2058 O O . LEU A 1 284 ? -13.895 2.728 29.372 1.00 97.06 284 LEU A O 1
ATOM 2062 N N . THR A 1 285 ? -14.201 4.603 28.200 1.00 97.44 285 THR A N 1
ATOM 2063 C CA . THR A 1 285 ? -15.583 4.794 28.653 1.00 97.44 285 THR A CA 1
ATOM 2064 C C . THR A 1 285 ? -16.513 4.269 27.570 1.00 97.44 285 THR A C 1
ATOM 2066 O O . THR A 1 285 ? -16.562 4.810 26.466 1.00 97.44 285 THR A O 1
ATOM 2069 N N . VAL A 1 286 ? -17.240 3.200 27.874 1.00 96.75 286 VAL A N 1
ATOM 2070 C CA . VAL A 1 286 ? -18.128 2.501 26.946 1.00 96.75 286 VAL A CA 1
ATOM 2071 C C . VAL A 1 286 ? -19.546 3.037 27.098 1.00 96.75 286 VAL A C 1
ATOM 2073 O O . VAL A 1 286 ? -20.086 3.130 28.201 1.00 96.75 286 VAL A O 1
ATOM 2076 N N . GLY A 1 287 ? -20.147 3.426 25.981 1.00 95.12 287 GLY A N 1
ATOM 2077 C CA . GLY A 1 287 ? -21.510 3.926 25.921 1.00 95.12 287 GLY A CA 1
ATOM 2078 C C . GLY A 1 287 ? -22.554 2.813 25.851 1.00 95.12 287 GLY A C 1
ATOM 2079 O O . GLY A 1 287 ? -22.237 1.634 25.697 1.00 95.12 287 GLY A O 1
ATOM 2080 N N . ALA A 1 288 ? -23.822 3.206 25.929 1.00 93.44 288 ALA A N 1
ATOM 2081 C CA . ALA A 1 288 ? -24.959 2.309 25.826 1.00 93.44 288 ALA A CA 1
ATOM 2082 C C . ALA A 1 288 ? -24.960 1.532 24.501 1.00 93.44 288 ALA A C 1
ATOM 2084 O O . ALA A 1 288 ? -24.547 2.016 23.439 1.00 93.44 288 ALA A O 1
ATOM 2085 N N . ARG A 1 289 ? -25.453 0.296 24.576 1.00 89.75 289 ARG A N 1
ATOM 2086 C CA . ARG A 1 289 ? -25.624 -0.591 23.428 1.00 89.75 289 ARG A CA 1
ATOM 2087 C C . ARG A 1 289 ? -26.673 -0.020 22.470 1.00 89.75 289 ARG A C 1
ATOM 2089 O O . ARG A 1 289 ? -27.788 0.281 22.881 1.00 89.75 289 ARG A O 1
ATOM 2096 N N . VAL A 1 290 ? -26.337 0.062 21.184 1.00 88.25 290 VAL A N 1
ATOM 2097 C CA . VAL A 1 290 ? -27.271 0.413 20.097 1.00 88.25 290 VAL A CA 1
ATOM 2098 C C . VAL A 1 290 ? -27.192 -0.629 18.978 1.00 88.25 290 VAL A C 1
ATOM 2100 O O . VAL A 1 290 ? -26.345 -1.525 19.013 1.00 88.25 290 VAL A O 1
ATOM 2103 N N . GLN A 1 291 ? -28.043 -0.546 17.956 1.00 83.00 291 GLN A N 1
ATOM 2104 C CA . GLN A 1 291 ? -27.995 -1.488 16.833 1.00 83.00 291 GLN A CA 1
ATOM 2105 C C . GLN A 1 291 ? -26.577 -1.522 16.212 1.00 83.00 291 GLN A C 1
ATOM 2107 O O . GLN A 1 291 ? -25.973 -0.489 15.929 1.00 83.00 291 GLN A O 1
ATOM 2112 N N . GLY A 1 292 ? -25.989 -2.719 16.102 1.00 83.62 292 GLY A N 1
ATOM 2113 C CA . GLY A 1 292 ? -24.658 -2.944 15.512 1.00 83.62 292 GLY A CA 1
ATOM 2114 C C . GLY A 1 292 ? -23.422 -2.742 16.412 1.00 83.62 292 GLY A C 1
ATOM 2115 O O . GLY A 1 292 ? -22.357 -3.237 16.063 1.00 83.62 292 GLY A O 1
ATOM 2116 N N . GLY A 1 293 ? -23.517 -2.081 17.572 1.00 92.25 293 GLY A N 1
ATOM 2117 C CA . GLY A 1 293 ? -22.367 -1.918 18.487 1.00 92.25 293 GLY A CA 1
ATOM 2118 C C . GLY A 1 293 ? -22.610 -0.987 19.681 1.00 92.25 293 GLY A C 1
ATOM 2119 O O . GLY A 1 293 ? -23.748 -0.785 20.106 1.00 92.25 293 GLY A O 1
ATOM 2120 N N . CYS A 1 294 ? -21.542 -0.399 20.208 1.00 93.31 294 CYS A N 1
ATOM 2121 C CA . CYS A 1 294 ? -21.582 0.707 21.166 1.00 93.31 294 CYS A CA 1
ATOM 2122 C C . CYS A 1 294 ? -20.437 1.680 20.869 1.00 93.31 294 CYS A C 1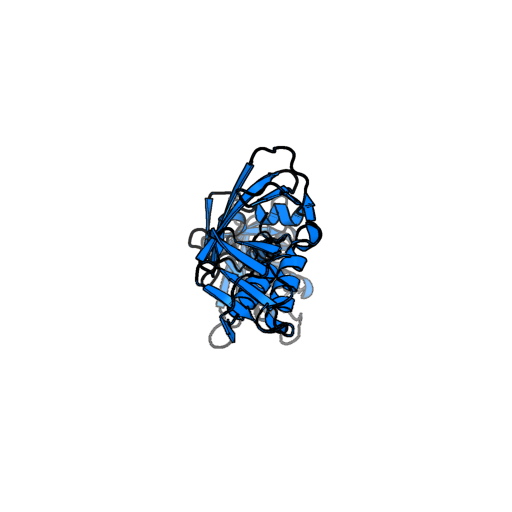
ATOM 2124 O O . CYS A 1 294 ? -19.377 1.297 20.369 1.00 93.31 294 CYS A O 1
ATOM 2126 N N . THR A 1 295 ? -20.685 2.963 21.106 1.00 94.62 295 THR A N 1
ATOM 2127 C CA . THR A 1 295 ? -19.662 4.007 20.985 1.00 94.62 295 THR A CA 1
ATOM 2128 C C . THR A 1 295 ? -18.849 4.022 22.265 1.00 94.62 295 THR A C 1
ATOM 2130 O O . THR A 1 295 ? -19.426 3.906 23.344 1.00 94.62 295 THR A O 1
ATOM 2133 N N . ALA A 1 296 ? -17.533 4.161 22.166 1.00 95.00 296 ALA A N 1
ATOM 2134 C CA . ALA A 1 296 ? -16.674 4.281 23.332 1.00 95.00 296 ALA A CA 1
ATOM 2135 C C . ALA A 1 296 ? -15.632 5.389 23.148 1.00 95.00 296 ALA A C 1
ATOM 2137 O O . ALA A 1 296 ? -15.293 5.754 22.021 1.00 95.00 296 ALA A O 1
ATOM 2138 N N . HIS A 1 297 ? -15.135 5.916 24.263 1.00 94.94 297 HIS A N 1
ATOM 2139 C CA . HIS A 1 297 ? -14.134 6.976 24.292 1.00 94.94 297 HIS A CA 1
ATOM 2140 C C . HIS A 1 297 ? -12.849 6.511 24.964 1.00 94.94 297 HIS A C 1
ATOM 2142 O O . HIS A 1 297 ? -12.873 6.055 26.105 1.00 94.94 297 HIS A O 1
ATOM 2148 N N . ALA A 1 298 ? -11.732 6.659 24.257 1.00 93.94 298 ALA A N 1
ATOM 2149 C CA . ALA A 1 298 ? -10.378 6.400 24.731 1.00 93.94 298 ALA A CA 1
ATOM 2150 C C . ALA A 1 298 ? -9.641 7.744 24.833 1.00 93.94 298 ALA A C 1
ATOM 2152 O O . ALA A 1 298 ? -9.041 8.221 23.869 1.00 93.94 298 ALA A O 1
ATOM 2153 N N . GLY A 1 299 ? -9.751 8.411 25.983 1.00 90.44 299 GLY A N 1
ATOM 2154 C CA . GLY A 1 299 ? -9.338 9.812 26.106 1.00 90.44 299 GLY A CA 1
ATOM 2155 C C . GLY A 1 299 ? -10.195 10.714 25.211 1.00 90.44 299 GLY A C 1
ATOM 2156 O O . GLY A 1 299 ? -11.416 10.722 25.336 1.00 90.44 299 GLY A O 1
ATOM 2157 N N . THR A 1 300 ? -9.570 11.457 24.294 1.00 89.19 300 THR A N 1
ATOM 2158 C CA . THR A 1 300 ? -10.276 12.304 23.310 1.00 89.19 300 THR A CA 1
ATOM 2159 C C . THR A 1 300 ? -10.717 11.543 22.059 1.00 89.19 300 THR A C 1
ATOM 2161 O O . THR A 1 300 ? -11.381 12.110 21.192 1.00 89.19 300 THR A O 1
ATOM 2164 N N . GLU A 1 301 ? -10.335 10.273 21.930 1.00 91.62 301 GLU A N 1
ATOM 2165 C CA . GLU A 1 301 ? -10.594 9.472 20.741 1.00 91.62 301 GLU A CA 1
ATOM 2166 C C . GLU A 1 301 ? -11.940 8.759 20.825 1.00 91.62 301 GLU A C 1
ATOM 2168 O O . GLU A 1 301 ? -12.293 8.189 21.855 1.00 91.62 301 GLU A O 1
ATOM 2173 N N . THR A 1 302 ? -12.691 8.762 19.723 1.00 92.25 302 THR A N 1
ATOM 2174 C CA . THR A 1 302 ? -13.961 8.031 19.611 1.00 92.25 302 THR A CA 1
ATOM 2175 C C . THR A 1 302 ? -13.741 6.736 18.843 1.00 92.25 302 THR A C 1
ATOM 2177 O O . THR A 1 302 ? -13.171 6.742 17.750 1.00 92.25 302 THR A O 1
ATOM 2180 N N . VAL A 1 303 ? -14.209 5.621 19.396 1.00 93.38 303 VAL A N 1
ATOM 2181 C CA . VAL A 1 303 ? -14.128 4.290 18.788 1.00 93.38 303 VAL A CA 1
ATOM 2182 C C . VAL A 1 303 ? -15.511 3.655 18.712 1.00 93.38 303 VAL A C 1
ATOM 2184 O O . VAL A 1 303 ? -16.420 3.989 19.478 1.00 93.38 303 VAL A O 1
ATOM 2187 N N . ARG A 1 304 ? -15.670 2.711 17.785 1.00 92.75 304 ARG A N 1
ATOM 2188 C CA . ARG A 1 304 ? -16.877 1.896 17.666 1.00 92.75 304 ARG A CA 1
ATOM 2189 C C . ARG A 1 304 ? -16.533 0.463 18.029 1.00 92.75 304 ARG A C 1
ATOM 2191 O O . ARG A 1 304 ? -15.731 -0.166 17.346 1.00 92.75 304 ARG A O 1
ATOM 2198 N N . LEU A 1 305 ? -17.144 -0.042 19.094 1.00 93.56 305 LEU A N 1
ATOM 2199 C CA . LEU A 1 305 ? -16.970 -1.425 19.511 1.00 93.56 305 LEU A CA 1
ATOM 2200 C C . LEU A 1 305 ? -18.042 -2.309 18.858 1.00 93.56 305 LEU A C 1
ATOM 2202 O O . LEU A 1 305 ? -19.210 -1.898 18.794 1.00 93.56 305 LEU A O 1
ATOM 2206 N N . PRO A 1 306 ? -17.681 -3.520 18.398 1.00 94.00 306 PRO A N 1
ATOM 2207 C CA . PRO A 1 306 ? -18.644 -4.496 17.916 1.00 94.00 306 PRO A CA 1
ATOM 2208 C C . PRO A 1 306 ? -19.669 -4.868 18.982 1.00 94.00 306 PRO A C 1
ATOM 2210 O O . PRO A 1 306 ? -19.386 -4.871 20.179 1.00 94.00 306 PRO A O 1
ATOM 2213 N N . ALA A 1 307 ? -20.840 -5.281 18.513 1.00 93.62 307 ALA A N 1
ATOM 2214 C CA . ALA A 1 307 ? -21.920 -5.822 19.323 1.00 93.62 307 ALA A CA 1
ATOM 2215 C C . ALA A 1 307 ? -21.461 -6.776 20.440 1.00 93.62 307 ALA A C 1
ATOM 2217 O O . ALA A 1 307 ? -21.743 -6.544 21.612 1.00 93.62 307 ALA A O 1
ATOM 2218 N N . SER A 1 308 ? -20.691 -7.795 20.062 1.00 95.38 308 SER A N 1
ATOM 2219 C CA . SER A 1 308 ? -20.188 -8.840 20.955 1.00 95.38 308 SER A CA 1
ATOM 2220 C C . SER A 1 308 ? -19.289 -8.313 22.074 1.00 95.38 308 SER A C 1
ATOM 2222 O O . SER A 1 308 ? -19.315 -8.848 23.183 1.00 95.38 308 SER A O 1
ATOM 2224 N N . VAL A 1 309 ? -18.511 -7.261 21.806 1.00 96.31 309 VAL A N 1
ATOM 2225 C CA . VAL A 1 309 ? -17.645 -6.613 22.799 1.00 96.31 309 VAL A CA 1
ATOM 2226 C C . VAL A 1 309 ? -18.504 -5.894 23.830 1.00 96.31 309 VAL A C 1
ATOM 2228 O O . VAL A 1 309 ? -18.336 -6.114 25.024 1.00 96.31 309 VAL A O 1
ATOM 2231 N N . CYS A 1 310 ? -19.475 -5.103 23.376 1.00 95.25 310 CYS A N 1
ATOM 2232 C CA . CYS A 1 310 ? -20.396 -4.381 24.251 1.00 95.25 310 CYS A CA 1
ATOM 2233 C C . CYS A 1 310 ? -21.204 -5.339 25.138 1.00 95.25 310 CYS A C 1
ATOM 2235 O O . CYS A 1 310 ? -21.289 -5.138 26.346 1.00 95.25 310 CYS A O 1
ATOM 2237 N N . ASP A 1 311 ? -21.731 -6.416 24.549 1.00 95.50 311 ASP A N 1
ATOM 2238 C CA . ASP A 1 311 ? -22.500 -7.431 25.273 1.00 95.50 311 ASP A CA 1
ATOM 2239 C C . ASP A 1 311 ? -21.621 -8.151 26.316 1.00 95.50 311 ASP A C 1
ATOM 2241 O O . ASP A 1 311 ? -22.069 -8.437 27.429 1.00 95.50 311 ASP A O 1
ATOM 2245 N N . SER A 1 312 ? -20.343 -8.390 25.993 1.00 96.94 312 SER A N 1
ATOM 2246 C CA . SER A 1 312 ? -19.371 -8.978 26.923 1.00 96.94 312 SER A CA 1
ATOM 2247 C C . SER A 1 312 ? -19.021 -8.036 28.074 1.00 96.94 312 SER A C 1
ATOM 2249 O O . SER A 1 312 ? -18.965 -8.495 29.213 1.00 96.94 312 SER A O 1
ATOM 2251 N N . VAL A 1 313 ? -18.844 -6.735 27.808 1.00 97.31 313 VAL A N 1
ATOM 2252 C CA . VAL A 1 313 ? -18.620 -5.719 28.852 1.00 97.31 313 VAL A CA 1
ATOM 2253 C C . VAL A 1 313 ? -19.805 -5.690 29.815 1.00 97.31 313 VAL A C 1
ATOM 2255 O O . VAL A 1 313 ? -19.615 -5.869 31.013 1.00 97.31 313 VAL A O 1
ATOM 2258 N N . THR A 1 314 ? -21.034 -5.571 29.305 1.00 96.19 314 THR A N 1
ATOM 2259 C CA . THR A 1 314 ? -22.242 -5.546 30.146 1.00 96.19 314 THR A CA 1
ATOM 2260 C C . THR A 1 314 ? -22.430 -6.836 30.944 1.00 96.19 314 THR A C 1
ATOM 2262 O O . THR A 1 314 ? -22.899 -6.799 32.081 1.00 96.19 314 THR A O 1
ATOM 2265 N N . ALA A 1 315 ? -22.076 -7.991 30.376 1.00 95.25 315 ALA A N 1
ATOM 2266 C CA . ALA A 1 315 ? -22.177 -9.262 31.084 1.00 95.25 315 ALA A CA 1
ATOM 2267 C C . ALA A 1 315 ? -21.133 -9.413 32.202 1.00 95.25 315 ALA A C 1
ATOM 2269 O O . ALA A 1 315 ? -21.435 -10.043 33.210 1.00 95.25 315 ALA A O 1
ATOM 2270 N N . LEU A 1 316 ? -19.928 -8.864 32.020 1.00 96.12 316 LEU A N 1
ATOM 2271 C CA . LEU A 1 316 ? -18.832 -8.922 32.994 1.00 96.12 316 LEU A CA 1
ATOM 2272 C C . LEU A 1 316 ? -18.863 -7.770 34.018 1.00 96.12 316 LEU A C 1
ATOM 2274 O O . LEU A 1 316 ? -18.141 -7.831 35.010 1.00 96.12 316 LEU A O 1
ATOM 2278 N N . ALA A 1 317 ? -19.698 -6.750 33.804 1.00 93.75 317 ALA A N 1
ATOM 2279 C CA . ALA A 1 317 ? -19.950 -5.657 34.748 1.00 93.75 317 ALA A CA 1
ATOM 2280 C C . ALA A 1 317 ? -20.882 -6.042 35.920 1.00 93.75 317 ALA A C 1
ATOM 2282 O O . ALA A 1 317 ? -21.166 -5.210 36.778 1.00 93.75 317 ALA A O 1
ATOM 2283 N N . LYS A 1 318 ? -21.395 -7.278 35.945 1.00 86.88 318 LYS A N 1
ATOM 2284 C CA . LYS A 1 318 ? -22.259 -7.824 37.006 1.00 86.88 318 LYS A CA 1
ATOM 2285 C C . LYS A 1 318 ? -21.456 -8.742 37.917 1.00 86.88 318 LYS A C 1
ATOM 2287 O O . LYS A 1 318 ? -21.731 -8.778 39.135 1.00 86.88 318 LYS A O 1
#

Sequence (318 aa):
MLPRAELITALERALEAVEIVRLSRPPPDDVAALRVTAGAKLHLATTCPADPTLAWVASDIGDGCITRAAFDAVIAAAKALQAPVSEIIERRLAPFEPSKITLADGASLDLARSPVVGGKPADPTAVAELLAVLAVPAELGSEAQRPVKTMIGIQLKNGGSIVLELLGDGLVRRAGETMALKLTPAAYAALARGAKDLADRSVWTEEPTTIVALQIDGITYARGAVIGEWTRTPAGQVNGARVEALVGALATLKRSPEVASFTKAHDVTLAVAAPAGPAVRRSLTVGARVQGGCTAHAGTETVRLPASVCDSVTALAK

pLDDT: mean 90.89, std 8.15, range [49.06, 98.31]

Radius of gyration: 31.81 Å; chains: 1; bounding box: 68×36×95 Å

Secondary structure (DSSP, 8-state):
-PBPHHHHHHHHHHHHT----EE-PPPSS--EEEE-TTS-EEEEESSBTTBTTSEEEE-SS-EEEE-HHHHHHHHHHHHHTTS-HHHHB--SS-SS-EEEEE-TTS-EEE-SSS-EETTEEBPHHHHHHHHHHHHSPPEEEPP--PPP-EEEEEEETTS-EEEEEEEETTEEEETT-SSEEEPPHHHHHHHT--HHHHB--EEEE--GGGEEEEEETTEEEEE-SSTT-EEEES-----HHHHHHHHHHHHEEEB-S------EEEEEEEEE--SSSSPEEEEEEEEEEETTEEEEEETTEEEEEEHHHHHHHHHHT-

Foldseek 3Di:
DDWQVVLVVLLVVLVVPWDAPFAADDDPDDWDWDADPVGWIKTWAQATPVGRQWIWIDIPVGTHTTHNVSVVSNVVSVVQCVPPPVNTDDQAQACAAFQWKQAQVRWIFGDVDQTDIPNAGWDPVLVVLLRCLRNDGFAWDADDPADFPTWMWTQHPVRDIWIWGDRDPQWIDTPPDNITGGHDPSSSVSRNDDSVNGHFQWPAAADLVQFQWKDKQNKIWGADPDVLDTAIPVHDDDDSVLVSVLSVQVNTFGFDPDDDDFDFDMKMKTFGHDPDDGTDIWIKGWGDDDPQFTWIDGDPGITTGGPSNRVSSVVSND